Protein AF-A0A3C0NDK0-F1 (afdb_monomer)

pLDDT: mean 76.65, std 21.18, range [26.3, 96.94]

Structure (mmCIF, N/CA/C/O backbone):
data_AF-A0A3C0NDK0-F1
#
_entry.id   AF-A0A3C0NDK0-F1
#
loop_
_atom_site.group_PDB
_atom_site.id
_atom_site.type_symbol
_atom_site.label_atom_id
_atom_site.label_alt_id
_atom_site.label_comp_id
_atom_site.label_asym_id
_atom_site.label_entity_id
_atom_site.label_seq_id
_atom_site.pdbx_PDB_ins_code
_atom_site.Cartn_x
_atom_site.Cartn_y
_atom_site.Cartn_z
_atom_site.occupancy
_atom_site.B_iso_or_equiv
_atom_site.auth_seq_id
_atom_site.auth_comp_id
_atom_site.auth_asym_id
_atom_site.auth_atom_id
_atom_site.pdbx_PDB_model_num
ATOM 1 N N . CYS A 1 1 ? 10.068 -9.050 -7.145 1.00 87.25 1 CYS A N 1
ATOM 2 C CA . CYS A 1 1 ? 10.035 -7.712 -6.536 1.00 87.25 1 CYS A CA 1
ATOM 3 C C . CYS A 1 1 ? 11.180 -7.599 -5.550 1.00 87.25 1 CYS A C 1
ATOM 5 O O . CYS A 1 1 ? 11.489 -8.586 -4.886 1.00 87.25 1 CYS A O 1
ATOM 7 N N . ASP A 1 2 ? 11.755 -6.409 -5.424 1.00 96.12 2 ASP A N 1
ATOM 8 C CA . ASP A 1 2 ? 12.857 -6.138 -4.496 1.00 96.12 2 ASP A CA 1
ATOM 9 C C . ASP A 1 2 ? 12.367 -5.414 -3.235 1.00 96.12 2 ASP A C 1
ATOM 11 O O . ASP A 1 2 ? 13.016 -5.485 -2.193 1.00 96.12 2 ASP A O 1
ATOM 15 N N . ARG A 1 3 ? 11.192 -4.769 -3.305 1.00 96.31 3 ARG A N 1
ATOM 16 C CA . ARG A 1 3 ? 10.490 -4.193 -2.155 1.00 96.31 3 ARG A CA 1
ATOM 17 C C . ARG A 1 3 ? 8.999 -4.542 -2.172 1.00 96.31 3 ARG A C 1
ATOM 19 O O . ARG A 1 3 ? 8.374 -4.604 -3.230 1.00 96.31 3 ARG A O 1
ATOM 26 N N . VAL A 1 4 ? 8.418 -4.705 -0.988 1.00 96.69 4 VAL A N 1
ATOM 27 C CA . VAL A 1 4 ? 6.974 -4.674 -0.723 1.00 96.69 4 VAL A CA 1
ATOM 28 C C . VAL A 1 4 ? 6.723 -3.711 0.436 1.00 96.69 4 VAL A C 1
ATOM 30 O O . VAL A 1 4 ? 7.419 -3.786 1.444 1.00 96.69 4 VAL A O 1
ATOM 33 N N . VAL A 1 5 ? 5.739 -2.821 0.320 1.00 94.50 5 VAL A N 1
ATOM 34 C CA . VAL A 1 5 ? 5.324 -1.899 1.388 1.00 94.50 5 VAL A CA 1
ATOM 35 C C . VAL A 1 5 ? 3.816 -1.885 1.567 1.00 94.50 5 VAL A C 1
ATOM 37 O O . VAL A 1 5 ? 3.060 -2.069 0.613 1.00 94.50 5 VAL A O 1
ATOM 40 N N . ILE A 1 6 ? 3.392 -1.606 2.797 1.00 95.19 6 ILE A N 1
ATOM 41 C CA . ILE A 1 6 ? 2.021 -1.219 3.114 1.00 95.19 6 ILE A CA 1
ATOM 42 C C . ILE A 1 6 ? 2.031 0.272 3.435 1.00 95.19 6 ILE A C 1
ATOM 44 O O . ILE A 1 6 ? 2.717 0.708 4.361 1.00 95.19 6 ILE A O 1
ATOM 48 N N . TYR A 1 7 ? 1.264 1.036 2.665 1.00 89.12 7 TYR A N 1
ATOM 49 C CA . TYR A 1 7 ? 0.995 2.451 2.887 1.00 89.12 7 TYR A CA 1
ATOM 50 C C . TYR A 1 7 ? -0.419 2.600 3.450 1.00 89.12 7 TYR A C 1
ATOM 52 O O . TYR A 1 7 ? -1.372 2.145 2.821 1.00 89.12 7 TYR A O 1
ATOM 60 N N . GLN A 1 8 ? -0.567 3.204 4.625 1.00 89.62 8 GLN A N 1
ATOM 61 C CA . GLN A 1 8 ? -1.863 3.453 5.257 1.00 89.62 8 GLN A CA 1
ATOM 62 C C . GLN A 1 8 ? -2.319 4.888 4.980 1.00 89.62 8 GLN A C 1
ATOM 64 O O . GLN A 1 8 ? -1.532 5.821 5.146 1.00 89.62 8 GLN A O 1
ATOM 69 N N . PHE A 1 9 ? -3.595 5.065 4.624 1.00 83.06 9 PHE A N 1
ATOM 70 C CA . PHE A 1 9 ? -4.224 6.383 4.543 1.00 83.06 9 PHE A CA 1
ATOM 71 C C . PHE A 1 9 ? -4.725 6.861 5.914 1.00 83.06 9 PHE A C 1
ATOM 73 O O . PHE A 1 9 ? -5.328 6.115 6.690 1.00 83.06 9 PHE A O 1
ATOM 80 N N . ASN A 1 10 ? -4.5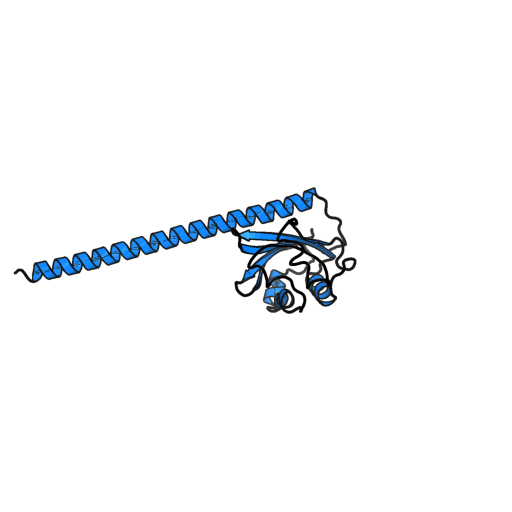21 8.148 6.164 1.00 82.81 10 ASN A N 1
ATOM 81 C CA . ASN A 1 10 ? -5.134 8.942 7.215 1.00 82.81 10 ASN A CA 1
ATOM 82 C C . ASN A 1 10 ? -6.492 9.507 6.736 1.00 82.81 10 ASN A C 1
ATOM 84 O O . ASN A 1 10 ? -6.749 9.570 5.531 1.00 82.81 10 ASN A O 1
ATOM 88 N N . PRO A 1 11 ? -7.370 9.974 7.647 1.00 77.69 11 PRO A N 1
ATOM 89 C CA . PRO A 1 11 ? -8.686 10.518 7.283 1.00 77.69 11 PRO A CA 1
ATOM 90 C C . PRO A 1 11 ? -8.665 11.773 6.392 1.00 77.69 11 PRO A C 1
ATOM 92 O O . PRO A 1 11 ? -9.659 12.071 5.738 1.00 77.69 11 PRO A O 1
ATOM 95 N N . ASP A 1 12 ? -7.555 12.513 6.362 1.00 74.31 12 ASP A N 1
ATOM 96 C CA . ASP A 1 12 ? -7.330 13.692 5.512 1.00 74.31 12 ASP A CA 1
ATOM 97 C C . ASP A 1 12 ? -6.720 13.341 4.137 1.00 74.31 12 ASP A C 1
ATOM 99 O O . ASP A 1 12 ? -6.271 14.225 3.398 1.00 74.31 12 ASP A O 1
ATOM 103 N N . TRP A 1 13 ? -6.705 12.048 3.801 1.00 71.50 13 TRP A N 1
ATOM 104 C CA . TRP A 1 13 ? -6.043 11.434 2.651 1.00 71.50 13 TRP A CA 1
ATOM 105 C C . TRP A 1 13 ? -4.516 11.460 2.656 1.00 71.50 13 TRP A C 1
ATOM 107 O O . TRP A 1 13 ? -3.927 10.871 1.753 1.00 71.50 13 TRP A O 1
ATOM 117 N N . SER A 1 14 ? -3.862 12.045 3.667 1.00 75.19 14 SER A N 1
ATOM 118 C CA . SER A 1 14 ? -2.425 11.828 3.865 1.00 75.19 14 SER A CA 1
ATOM 119 C C . SER A 1 14 ? -2.137 10.380 4.236 1.00 75.19 14 SER A C 1
ATOM 121 O O . SER A 1 14 ? -3.045 9.555 4.332 1.00 75.19 14 SER A O 1
ATOM 123 N N . GLY A 1 15 ? -0.874 10.018 4.398 1.00 79.25 15 GLY A N 1
ATOM 124 C CA . GLY A 1 15 ? -0.552 8.650 4.750 1.00 79.25 15 GLY A CA 1
ATOM 125 C C . GLY A 1 15 ? 0.927 8.399 4.920 1.00 79.25 15 GLY A C 1
ATOM 126 O O . GLY A 1 15 ? 1.777 9.261 4.688 1.00 79.25 15 GLY A O 1
ATOM 127 N N . MET A 1 16 ? 1.206 7.186 5.369 1.00 86.19 16 MET A N 1
ATOM 128 C CA . MET A 1 16 ? 2.536 6.761 5.763 1.00 86.19 16 MET A CA 1
ATOM 129 C C . MET A 1 16 ? 2.748 5.283 5.465 1.00 86.19 16 MET A C 1
ATOM 131 O O . MET A 1 16 ? 1.826 4.468 5.531 1.00 86.19 16 MET A O 1
ATOM 135 N N . PHE A 1 17 ? 3.992 4.924 5.181 1.00 90.62 17 PHE A N 1
ATOM 136 C CA . PHE A 1 17 ? 4.441 3.544 5.220 1.00 90.62 17 PHE A CA 1
ATOM 137 C C . PHE A 1 17 ? 4.345 3.031 6.660 1.00 90.62 17 PHE A C 1
ATOM 139 O O . PHE A 1 17 ? 4.874 3.652 7.584 1.00 90.62 17 PHE A O 1
ATOM 146 N N . VAL A 1 18 ? 3.664 1.896 6.835 1.00 93.88 18 VAL A N 1
ATOM 147 C CA . VAL A 1 18 ? 3.460 1.221 8.132 1.00 93.88 18 VAL A CA 1
ATOM 148 C C . VAL A 1 18 ? 4.118 -0.158 8.194 1.00 93.88 18 VAL A C 1
ATOM 150 O O . VAL A 1 18 ? 4.349 -0.686 9.278 1.00 93.88 18 VAL A O 1
ATOM 153 N N . ALA A 1 19 ? 4.461 -0.733 7.039 1.00 95.25 19 ALA A N 1
ATOM 154 C CA . ALA A 1 19 ? 5.270 -1.942 6.932 1.00 95.25 19 ALA A CA 1
ATOM 155 C C . ALA A 1 19 ? 6.098 -1.920 5.641 1.00 95.25 19 ALA A C 1
ATOM 157 O O . ALA A 1 19 ? 5.653 -1.399 4.618 1.00 95.25 19 ALA A O 1
ATOM 158 N N . GLU A 1 20 ? 7.282 -2.528 5.682 1.00 96.12 20 GLU A N 1
ATOM 159 C CA . GLU A 1 20 ? 8.185 -2.686 4.543 1.00 96.12 20 GLU A CA 1
ATOM 160 C C . GLU A 1 20 ? 8.935 -4.017 4.651 1.00 96.12 20 GLU A C 1
ATOM 162 O O . GLU A 1 20 ? 9.383 -4.411 5.726 1.00 96.12 20 GLU A O 1
ATOM 167 N N . SER A 1 21 ? 9.101 -4.682 3.513 1.00 96.44 21 SER A N 1
ATOM 168 C CA . SER A 1 21 ? 10.094 -5.724 3.281 1.00 96.44 21 SER A CA 1
ATOM 169 C C . SER A 1 21 ? 10.925 -5.284 2.083 1.00 96.44 21 SER A C 1
ATOM 171 O O . SER A 1 21 ? 10.362 -4.952 1.040 1.00 96.44 21 SER A O 1
ATOM 173 N N . VAL A 1 22 ? 12.246 -5.220 2.232 1.00 96.62 22 VAL A N 1
ATOM 174 C CA . VAL A 1 22 ? 13.151 -4.644 1.231 1.00 96.62 22 VAL A CA 1
ATOM 175 C C . VAL A 1 22 ? 14.435 -5.466 1.136 1.00 96.62 22 VAL A C 1
ATOM 177 O O . VAL A 1 22 ? 15.014 -5.853 2.151 1.00 96.62 22 VAL A O 1
ATOM 180 N N . ALA A 1 23 ? 14.868 -5.764 -0.088 1.00 95.06 23 ALA A N 1
ATOM 181 C CA . ALA A 1 23 ? 16.094 -6.505 -0.349 1.00 95.06 23 ALA A CA 1
ATOM 182 C C . ALA A 1 23 ? 17.348 -5.679 -0.005 1.00 95.06 23 ALA A C 1
ATOM 184 O O . ALA A 1 23 ? 17.354 -4.446 -0.052 1.00 95.06 23 ALA A O 1
ATOM 185 N N . SER A 1 24 ? 18.442 -6.370 0.321 1.00 92.50 24 SER A N 1
ATOM 186 C CA . SER A 1 24 ? 19.721 -5.746 0.669 1.00 92.50 24 SER A CA 1
ATOM 187 C C . SER A 1 24 ? 20.260 -4.862 -0.460 1.00 92.50 24 SER A C 1
ATOM 189 O O . SER A 1 24 ? 20.386 -5.326 -1.592 1.00 92.50 24 SER A O 1
ATOM 191 N N . GLY A 1 25 ? 20.653 -3.630 -0.129 1.00 92.56 25 GLY A N 1
ATOM 192 C CA . GLY A 1 25 ? 21.227 -2.659 -1.071 1.00 92.56 25 GLY A CA 1
ATOM 193 C C . GLY A 1 25 ? 20.290 -1.504 -1.433 1.00 92.56 25 GLY A C 1
ATOM 194 O O . GLY A 1 25 ? 20.768 -0.471 -1.896 1.00 92.56 25 GLY A O 1
ATOM 195 N N . TRP A 1 26 ? 18.990 -1.630 -1.157 1.00 94.00 26 TRP A N 1
ATOM 196 C CA . TRP A 1 26 ? 18.015 -0.552 -1.342 1.00 94.00 26 TRP A CA 1
ATOM 197 C C . TRP A 1 26 ? 17.783 0.233 -0.048 1.00 94.00 26 TRP A C 1
ATOM 199 O O . TRP A 1 26 ? 17.942 -0.283 1.061 1.00 94.00 26 TRP A O 1
ATOM 209 N N . ILE A 1 27 ? 17.394 1.499 -0.187 1.00 91.44 27 ILE A N 1
ATOM 210 C CA . ILE A 1 27 ? 17.041 2.372 0.932 1.00 91.44 27 ILE A CA 1
ATOM 211 C C . ILE A 1 27 ? 15.665 1.945 1.463 1.00 91.44 27 ILE A C 1
ATOM 213 O O . ILE A 1 27 ? 14.742 1.703 0.687 1.00 91.44 27 ILE A O 1
ATOM 217 N N . SER A 1 28 ? 15.518 1.845 2.784 1.00 93.81 28 SER A N 1
ATOM 218 C CA . SER A 1 28 ? 14.218 1.598 3.418 1.00 93.81 28 SER A CA 1
ATOM 219 C C . SER A 1 28 ? 13.358 2.864 3.380 1.00 93.81 28 SER A C 1
ATOM 221 O O . SER A 1 28 ? 13.780 3.910 3.881 1.00 93.81 28 SER A O 1
ATOM 223 N N . LEU A 1 29 ? 12.142 2.757 2.840 1.00 90.00 29 LEU A N 1
ATOM 224 C CA . LEU A 1 29 ? 11.159 3.842 2.829 1.00 90.00 29 LEU A CA 1
ATOM 225 C C . LEU A 1 29 ? 10.668 4.184 4.237 1.00 90.00 29 LEU A C 1
ATOM 227 O O . LEU A 1 29 ? 10.460 5.360 4.522 1.00 90.00 29 LEU A O 1
ATOM 231 N N . LEU A 1 30 ? 10.569 3.205 5.146 1.00 91.06 30 LEU A N 1
ATOM 232 C CA . LEU A 1 30 ? 10.282 3.479 6.562 1.00 91.06 30 LEU A CA 1
ATOM 233 C C . LEU A 1 30 ? 11.376 4.353 7.199 1.00 91.06 30 LEU A C 1
ATOM 235 O O . LEU A 1 30 ? 11.079 5.321 7.900 1.00 91.06 30 LEU A O 1
ATOM 239 N N . LEU A 1 31 ? 12.653 4.050 6.937 1.00 89.75 31 LEU A N 1
ATOM 240 C CA . LEU A 1 31 ? 13.768 4.857 7.443 1.00 89.75 31 LEU A CA 1
ATOM 241 C C . LEU A 1 31 ? 13.881 6.220 6.751 1.00 89.75 31 LEU A C 1
ATOM 243 O O . LEU A 1 31 ? 14.337 7.173 7.383 1.00 89.75 31 LEU A O 1
ATOM 247 N N . GLN A 1 32 ? 13.497 6.324 5.476 1.00 86.44 32 GLN A N 1
ATOM 248 C CA . GLN A 1 32 ? 13.512 7.585 4.736 1.00 86.44 32 GLN A CA 1
ATOM 249 C C . GLN A 1 32 ? 12.381 8.514 5.190 1.00 86.44 32 GLN A C 1
ATOM 251 O O . GLN A 1 32 ? 12.652 9.671 5.489 1.00 86.44 32 GLN A O 1
ATOM 256 N N . GLN A 1 33 ? 11.160 8.003 5.364 1.00 86.56 33 GLN A N 1
ATOM 257 C CA . GLN A 1 33 ? 10.012 8.741 5.909 1.00 86.56 33 GLN A CA 1
ATOM 258 C C . GLN A 1 33 ? 10.309 9.350 7.289 1.00 86.56 33 GLN A C 1
ATOM 260 O O . GLN A 1 33 ? 9.935 10.484 7.568 1.00 86.56 33 GLN A O 1
ATOM 265 N N . ASN A 1 34 ? 11.047 8.636 8.145 1.00 84.88 34 ASN A N 1
ATOM 266 C CA . ASN A 1 34 ? 11.453 9.154 9.458 1.00 84.88 34 ASN A CA 1
ATOM 267 C C . ASN A 1 34 ? 12.488 10.298 9.384 1.00 84.88 34 ASN A C 1
ATOM 269 O O . ASN A 1 34 ? 12.684 11.002 10.373 1.00 84.88 34 ASN A O 1
ATOM 273 N N . LYS A 1 35 ? 13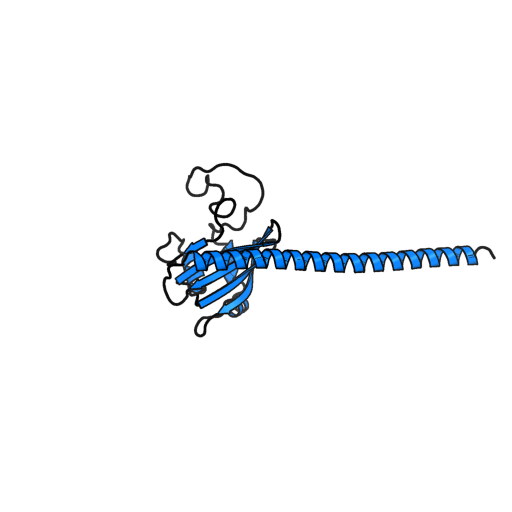.175 10.471 8.247 1.00 84.44 35 LYS A N 1
ATOM 274 C CA . LYS A 1 35 ? 14.121 11.575 7.986 1.00 84.44 35 LYS A CA 1
ATOM 275 C C . LYS A 1 35 ? 13.477 12.716 7.199 1.00 84.44 35 LYS A C 1
ATOM 277 O O . LYS A 1 35 ? 13.820 13.872 7.413 1.00 84.44 35 LYS A O 1
ATOM 282 N N . GLU A 1 36 ? 12.555 12.376 6.306 1.00 80.19 36 GLU A N 1
ATOM 283 C CA . GLU A 1 36 ? 11.800 13.272 5.435 1.00 80.19 36 GLU A CA 1
ATOM 284 C C . GLU A 1 36 ? 10.296 13.039 5.679 1.00 80.19 36 GLU A C 1
ATOM 286 O O . GLU A 1 36 ? 9.674 12.280 4.936 1.00 80.19 36 GLU A O 1
ATOM 291 N N . PRO A 1 37 ? 9.677 13.674 6.696 1.00 70.06 37 PRO A N 1
ATOM 292 C CA . PRO A 1 37 ? 8.254 13.472 7.001 1.00 70.06 37 PRO A CA 1
ATOM 293 C C . PRO A 1 37 ? 7.323 13.804 5.826 1.00 70.06 37 PRO A C 1
ATOM 295 O O . PRO A 1 37 ? 6.264 13.204 5.685 1.00 70.06 37 PRO A O 1
ATOM 298 N N . HIS A 1 38 ? 7.760 14.715 4.953 1.00 67.75 38 HIS A N 1
ATOM 299 C CA . HIS A 1 38 ? 7.050 15.147 3.749 1.00 67.75 38 HIS A CA 1
ATOM 300 C C . HIS A 1 38 ? 7.277 14.223 2.529 1.00 67.75 38 HIS A C 1
ATOM 302 O O . HIS A 1 38 ? 6.743 14.497 1.459 1.00 67.75 38 HIS A O 1
ATOM 308 N N . LEU A 1 39 ? 8.031 13.115 2.655 1.00 68.06 39 LEU A N 1
ATOM 309 C CA . LEU A 1 39 ? 8.289 12.138 1.573 1.00 68.06 39 LEU A CA 1
ATOM 310 C C . LEU A 1 39 ? 7.004 11.643 0.888 1.00 68.06 39 LEU A C 1
ATOM 312 O O . LEU A 1 39 ? 7.016 11.297 -0.291 1.00 68.06 39 LEU A O 1
ATOM 316 N N . THR A 1 40 ? 5.907 11.588 1.642 1.00 63.22 40 THR A N 1
ATOM 317 C CA . THR A 1 40 ? 4.599 11.110 1.190 1.00 63.22 40 THR A CA 1
ATOM 318 C C . THR A 1 40 ? 3.597 12.242 0.943 1.00 63.22 40 THR A C 1
ATOM 320 O O . THR A 1 40 ? 2.502 11.982 0.456 1.00 63.22 40 THR A O 1
ATOM 323 N N . GLU A 1 41 ? 3.952 13.506 1.194 1.00 59.34 41 GLU A N 1
ATOM 324 C CA . GLU A 1 41 ? 3.084 14.651 0.884 1.00 59.34 41 GLU A CA 1
ATOM 325 C C . GLU A 1 41 ? 3.032 14.945 -0.619 1.00 59.34 41 GLU A C 1
ATOM 327 O O . GLU A 1 41 ? 1.985 15.342 -1.129 1.00 59.34 41 GLU A O 1
ATOM 332 N N . ASP A 1 42 ? 4.102 14.648 -1.359 1.00 50.38 42 ASP A N 1
ATOM 333 C CA . ASP A 1 42 ? 4.129 14.725 -2.828 1.00 50.38 42 ASP A CA 1
ATOM 334 C C . ASP A 1 42 ? 3.132 13.741 -3.487 1.00 50.38 42 ASP A C 1
ATOM 336 O O . ASP A 1 42 ? 2.654 13.977 -4.602 1.00 50.38 42 ASP A O 1
ATOM 340 N N . ILE A 1 43 ? 2.735 12.680 -2.762 1.00 51.62 43 ILE A N 1
ATOM 341 C CA . ILE A 1 43 ? 1.651 11.753 -3.148 1.00 51.62 43 ILE A CA 1
ATOM 342 C C . ILE A 1 43 ? 0.286 12.465 -3.135 1.00 51.62 43 ILE A C 1
ATOM 344 O O . ILE A 1 43 ? -0.650 11.975 -3.750 1.00 51.62 43 ILE A O 1
ATOM 348 N N . LEU A 1 44 ? 0.132 13.615 -2.472 1.00 42.84 44 LEU A N 1
ATOM 349 C CA . LEU A 1 44 ? -1.133 14.365 -2.409 1.00 42.84 44 LEU A CA 1
ATOM 350 C C . LEU A 1 44 ? -1.071 15.718 -3.110 1.00 42.84 44 LEU A C 1
ATOM 352 O O . LEU A 1 44 ? -2.069 16.162 -3.670 1.00 42.84 44 LEU A O 1
ATOM 356 N N . ASN A 1 45 ? 0.081 16.380 -3.009 1.00 41.34 45 ASN A N 1
ATOM 357 C CA . ASN A 1 45 ? 0.268 17.777 -3.389 1.00 41.34 45 ASN A CA 1
ATOM 358 C C . ASN A 1 45 ? 0.744 17.942 -4.837 1.00 41.34 45 ASN A C 1
ATOM 360 O O . ASN A 1 45 ? 0.762 19.058 -5.351 1.00 41.34 45 ASN A O 1
ATOM 364 N N . SER A 1 46 ? 1.080 16.847 -5.526 1.00 40.88 46 SER A N 1
ATOM 365 C CA . SER A 1 46 ? 1.097 16.859 -6.986 1.00 40.88 46 SER A CA 1
ATOM 366 C C . SER A 1 46 ? -0.335 17.083 -7.489 1.00 40.88 46 SER A C 1
ATOM 368 O O . SER A 1 46 ? -1.234 16.298 -7.188 1.00 40.88 46 SER A O 1
ATOM 370 N N . GLU A 1 47 ? -0.551 18.142 -8.280 1.00 38.69 47 GLU A N 1
ATOM 371 C CA . GLU A 1 47 ? -1.874 18.646 -8.719 1.00 38.69 47 GLU A CA 1
ATOM 372 C C . GLU A 1 47 ? -2.730 17.642 -9.535 1.00 38.6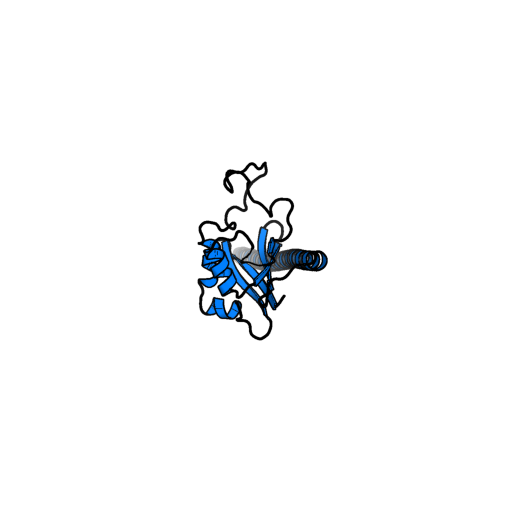9 47 GLU A C 1
ATOM 374 O O . GLU A 1 47 ? -3.838 17.964 -9.952 1.00 38.69 47 GLU A O 1
ATOM 379 N N . ASN A 1 48 ? -2.237 16.415 -9.734 1.00 42.12 48 ASN A N 1
ATOM 380 C CA . ASN A 1 48 ? -2.867 15.325 -10.476 1.00 42.12 48 ASN A CA 1
ATOM 381 C C . ASN A 1 48 ? -3.131 14.051 -9.639 1.00 42.12 48 ASN A C 1
ATOM 383 O O . ASN A 1 48 ? -3.470 13.024 -10.229 1.00 42.12 48 ASN A O 1
ATOM 387 N N . CYS A 1 49 ? -2.959 14.037 -8.306 1.00 38.22 49 CYS A N 1
ATOM 388 C CA . CYS A 1 49 ? -3.098 12.772 -7.570 1.00 38.22 49 CYS A CA 1
ATOM 389 C C . CYS A 1 49 ? -4.544 12.378 -7.202 1.00 38.22 49 CYS A C 1
ATOM 391 O O . CYS A 1 49 ? -5.296 13.104 -6.550 1.00 38.22 49 CYS A O 1
ATOM 393 N N . ALA A 1 50 ? -4.909 11.149 -7.576 1.00 41.28 50 ALA A N 1
ATOM 394 C CA . ALA A 1 50 ? -6.270 10.611 -7.626 1.00 41.28 50 ALA A CA 1
ATOM 395 C C . ALA A 1 50 ? -6.924 10.255 -6.268 1.00 41.28 50 ALA A C 1
ATOM 397 O O . ALA A 1 50 ? -7.893 9.495 -6.240 1.00 41.28 50 ALA A O 1
ATOM 398 N N . VAL A 1 51 ? -6.403 10.751 -5.140 1.00 37.41 51 VAL A N 1
ATOM 399 C CA . VAL A 1 51 ? -6.723 10.222 -3.796 1.00 37.41 51 VAL A CA 1
ATOM 400 C C . VAL A 1 51 ? -8.010 10.808 -3.188 1.00 37.41 51 VAL A C 1
ATOM 402 O O . VAL A 1 51 ? -8.675 10.150 -2.394 1.00 37.41 51 VAL A O 1
ATOM 405 N N . ARG A 1 52 ? -8.405 12.041 -3.537 1.00 31.52 52 ARG A N 1
ATOM 406 C CA . ARG A 1 52 ? -9.361 12.809 -2.706 1.00 31.52 52 ARG A CA 1
ATOM 407 C C . ARG A 1 52 ? -10.861 12.654 -3.004 1.00 31.52 52 ARG A C 1
ATOM 409 O O . ARG A 1 52 ? -11.659 13.039 -2.151 1.00 31.52 52 ARG A O 1
ATOM 416 N N . THR A 1 53 ? -11.275 12.067 -4.130 1.00 34.31 53 THR A N 1
ATOM 417 C CA . THR A 1 53 ? -12.701 12.042 -4.549 1.00 34.31 53 THR A CA 1
ATOM 418 C C . THR A 1 53 ? -13.302 10.633 -4.545 1.00 34.31 53 THR A C 1
ATOM 420 O O . THR A 1 53 ? -13.812 10.142 -5.549 1.00 34.31 53 THR A O 1
ATOM 423 N N . TRP A 1 54 ? -13.248 9.944 -3.401 1.00 41.81 54 TRP A N 1
ATOM 424 C CA . TRP A 1 54 ? -13.763 8.571 -3.254 1.00 41.81 54 TRP A CA 1
ATOM 425 C C . TRP A 1 54 ? -15.124 8.497 -2.536 1.00 41.81 54 TRP A C 1
ATOM 427 O O . TRP A 1 54 ? -15.400 7.558 -1.791 1.00 41.81 54 TRP A O 1
ATOM 437 N N . GLY A 1 55 ? -16.046 9.423 -2.824 1.00 28.77 55 GLY A N 1
ATOM 438 C CA . GLY A 1 55 ? -17.415 9.415 -2.288 1.00 28.77 55 GLY A CA 1
ATOM 439 C C . GLY A 1 55 ? -18.485 9.817 -3.311 1.00 28.77 55 GLY A C 1
ATOM 440 O O . GLY A 1 55 ? -18.371 10.876 -3.906 1.00 28.77 55 GLY A O 1
ATOM 441 N N . VAL A 1 56 ? -19.548 8.998 -3.399 1.00 29.11 56 VAL A N 1
ATOM 442 C CA . VAL A 1 56 ? -20.871 9.271 -4.018 1.00 29.11 56 VAL A CA 1
ATOM 443 C C . VAL A 1 56 ? -21.036 9.065 -5.553 1.00 29.11 56 VAL A C 1
ATOM 445 O O . VAL A 1 56 ? -20.686 9.914 -6.359 1.00 29.11 56 VAL A O 1
ATOM 448 N N . THR A 1 57 ? -21.712 7.944 -5.877 1.00 28.08 57 THR A N 1
ATOM 449 C CA . THR A 1 57 ? -22.562 7.593 -7.059 1.00 28.08 57 THR A CA 1
ATOM 450 C C . THR A 1 57 ? -21.996 7.372 -8.476 1.00 28.08 57 THR A C 1
ATOM 452 O O . THR A 1 57 ? -21.016 7.971 -8.894 1.00 28.08 57 THR A O 1
ATOM 455 N N . GLN A 1 58 ? -22.676 6.460 -9.191 1.00 38.09 58 GLN A N 1
ATOM 456 C CA . GLN A 1 58 ? -22.437 5.970 -10.558 1.00 38.09 58 GLN A CA 1
ATOM 457 C C . GLN A 1 58 ? -23.018 6.924 -11.624 1.00 38.09 58 GLN A C 1
ATOM 459 O O . GLN A 1 58 ? -24.162 7.337 -11.465 1.00 38.09 58 GLN A O 1
ATOM 464 N N . GLU A 1 59 ? -22.302 7.199 -12.723 1.00 27.62 59 GLU A N 1
ATOM 465 C CA . GLU A 1 59 ? -22.622 6.704 -14.087 1.00 27.62 59 GLU A CA 1
ATOM 466 C C . GLU A 1 59 ? -21.834 7.432 -15.202 1.00 27.62 59 GLU A C 1
ATOM 468 O O . GLU A 1 59 ? -21.915 8.649 -15.359 1.00 27.62 59 GLU A O 1
ATOM 473 N N . SER A 1 60 ? -21.246 6.631 -16.102 1.00 27.58 60 SER A N 1
ATOM 474 C CA . SER A 1 60 ? -20.829 6.974 -17.478 1.00 27.58 60 SER A CA 1
ATOM 475 C C . SER A 1 60 ? -19.620 7.909 -17.700 1.00 27.58 60 SER A C 1
ATOM 477 O O . SER A 1 60 ? -19.241 8.729 -16.872 1.00 27.58 60 SER A O 1
ATOM 479 N N . ILE A 1 61 ? -18.968 7.683 -18.848 1.00 36.59 61 ILE A N 1
ATOM 480 C CA . ILE A 1 61 ? -17.576 8.031 -19.168 1.00 36.59 61 ILE A CA 1
ATOM 481 C C . ILE A 1 61 ? -17.516 8.515 -20.633 1.00 36.59 61 ILE A C 1
ATOM 483 O O . ILE A 1 61 ? -17.823 7.753 -21.548 1.00 36.59 61 ILE A O 1
ATOM 487 N N . GLN A 1 62 ? -17.084 9.753 -20.865 1.00 26.30 62 GLN A N 1
ATOM 488 C CA . GLN A 1 62 ? -16.523 10.288 -22.130 1.00 26.30 62 GLN A CA 1
ATOM 489 C C . GLN A 1 62 ? -15.278 11.112 -21.759 1.00 26.30 62 GLN A C 1
ATOM 491 O O . GLN A 1 62 ? -15.094 11.313 -20.570 1.00 26.30 62 GLN A O 1
ATOM 496 N N . ASP A 1 63 ? -14.399 11.572 -22.663 1.00 34.47 63 ASP A N 1
ATOM 497 C CA . ASP A 1 63 ? -13.092 12.108 -22.223 1.00 34.47 63 ASP A CA 1
ATOM 498 C C . ASP A 1 63 ? -12.633 13.465 -22.799 1.00 34.47 63 ASP A C 1
ATOM 500 O O . ASP A 1 63 ? -12.113 13.546 -23.913 1.00 34.4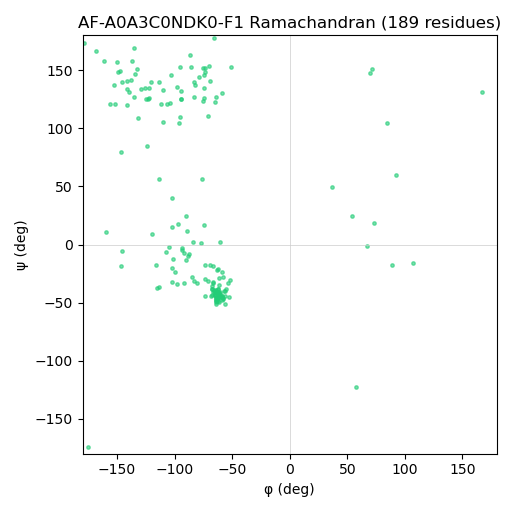7 63 ASP A O 1
ATOM 504 N N . THR A 1 64 ? -12.643 14.501 -21.946 1.00 28.86 64 THR A N 1
ATOM 505 C CA . THR A 1 64 ? -11.740 15.675 -22.023 1.00 28.86 64 THR A CA 1
ATOM 506 C C . THR A 1 64 ? -10.426 15.466 -21.228 1.00 28.86 64 THR A C 1
ATOM 508 O O . THR A 1 64 ? -9.726 16.403 -20.852 1.00 28.86 64 THR A O 1
ATOM 511 N N . TYR A 1 65 ? -10.066 14.190 -21.049 1.00 37.97 65 TYR A N 1
ATOM 512 C CA . TYR A 1 65 ? -8.819 13.553 -20.584 1.00 37.97 65 TYR A CA 1
ATOM 513 C C . TYR A 1 65 ? -8.618 13.317 -19.075 1.00 37.97 65 TYR A C 1
ATOM 515 O O . TYR A 1 65 ? -7.816 12.470 -18.688 1.00 37.97 65 TYR A O 1
ATOM 523 N N . LEU A 1 66 ? -9.380 13.993 -18.212 1.00 43.53 66 LEU A N 1
ATOM 524 C CA . LEU A 1 66 ? -9.772 13.445 -16.894 1.00 43.53 66 LEU A CA 1
ATOM 525 C C . LEU A 1 66 ? -11.017 14.134 -16.299 1.00 43.53 66 LEU A C 1
ATOM 527 O O . LEU A 1 66 ? -11.330 13.973 -15.122 1.00 43.53 66 LEU A O 1
ATOM 531 N N . GLN A 1 67 ? -11.713 14.953 -17.090 1.00 34.22 67 GLN A N 1
ATOM 532 C CA . GLN A 1 67 ? -12.812 15.812 -16.623 1.00 34.22 67 GLN A CA 1
ATOM 533 C C . GLN A 1 67 ? -14.192 15.158 -16.777 1.00 34.22 67 GLN A C 1
ATOM 535 O O . GLN A 1 67 ? -15.207 15.724 -16.382 1.00 34.22 67 GLN A O 1
ATOM 540 N N . GLU A 1 68 ? -14.223 13.972 -17.379 1.00 34.16 68 GLU A N 1
ATOM 541 C CA . GLU A 1 68 ? -15.410 13.460 -18.060 1.00 34.16 68 GLU A CA 1
ATOM 542 C C . GLU A 1 68 ? -15.493 11.908 -17.907 1.00 34.16 68 GLU A C 1
ATOM 544 O O . GLU A 1 68 ? -16.579 11.337 -17.984 1.00 34.16 68 GLU A O 1
ATOM 549 N N . THR A 1 69 ? -14.379 11.224 -17.564 1.00 34.25 69 THR A N 1
ATOM 550 C CA . THR A 1 69 ? -14.261 9.751 -17.384 1.00 34.25 69 THR A CA 1
ATOM 551 C C . THR A 1 69 ? -14.242 9.247 -15.930 1.00 34.25 69 THR A C 1
ATOM 553 O O . THR A 1 69 ? -13.890 8.097 -15.681 1.00 34.25 69 THR A O 1
ATOM 556 N N . GLN A 1 70 ? -14.624 10.083 -14.961 1.00 36.09 70 GLN A N 1
ATOM 557 C CA . GLN A 1 70 ? -15.082 9.694 -13.609 1.00 36.09 70 GLN A CA 1
ATOM 558 C C . GLN A 1 70 ? -14.391 8.478 -12.925 1.00 36.09 70 GLN A C 1
ATOM 560 O O . GLN A 1 70 ? -15.050 7.611 -12.353 1.00 36.09 70 GLN A O 1
ATOM 565 N N . GLY A 1 71 ? -13.054 8.436 -12.897 1.00 37.53 71 GLY A N 1
ATOM 566 C CA . GLY A 1 71 ? -12.304 7.511 -12.032 1.00 37.53 71 GLY A CA 1
ATOM 567 C C . GLY A 1 71 ? -11.904 6.159 -12.640 1.00 37.53 71 GLY A C 1
ATOM 568 O O . GLY A 1 71 ? -12.188 5.100 -12.070 1.00 37.53 71 GLY A O 1
ATOM 569 N N . CYS A 1 72 ? -11.123 6.188 -13.720 1.00 37.00 72 CYS A N 1
ATOM 570 C CA . CYS A 1 72 ? -10.319 5.043 -14.155 1.00 37.00 72 CYS A CA 1
ATOM 571 C C . CYS A 1 72 ? -9.070 4.887 -13.245 1.00 37.00 72 CYS A C 1
ATOM 573 O O . CYS A 1 72 ? -8.297 5.828 -13.105 1.00 37.00 72 CYS A O 1
ATOM 575 N N . THR A 1 73 ? -8.803 3.757 -12.578 1.00 34.94 73 THR A N 1
ATOM 576 C CA . THR A 1 73 ? -9.469 2.447 -12.701 1.00 34.94 73 THR A CA 1
ATOM 577 C C . THR A 1 73 ? -9.509 1.708 -11.356 1.00 34.94 73 THR A C 1
ATOM 579 O O . THR A 1 73 ? -8.707 0.816 -11.106 1.00 34.94 73 THR A O 1
ATOM 582 N N . PHE A 1 74 ? -10.450 2.060 -10.469 1.00 41.25 74 PHE A N 1
ATOM 583 C CA . PHE A 1 74 ? -10.680 1.291 -9.225 1.00 41.25 74 PHE A CA 1
ATOM 584 C C . PHE A 1 74 ? -12.128 1.208 -8.730 1.00 41.25 74 PHE A C 1
ATOM 586 O O . PHE A 1 74 ? -12.380 0.490 -7.762 1.00 41.25 74 PHE A O 1
ATOM 593 N N . ARG A 1 75 ? -13.087 1.905 -9.357 1.00 32.91 75 ARG A N 1
ATOM 594 C CA . ARG A 1 75 ? -14.494 1.866 -8.917 1.00 32.91 75 ARG A CA 1
ATOM 595 C C . ARG A 1 75 ? -15.435 0.990 -9.723 1.00 32.91 75 ARG A C 1
ATOM 597 O O . ARG A 1 75 ? -16.460 0.613 -9.180 1.00 32.91 75 ARG A O 1
ATOM 604 N N . GLU A 1 76 ? -15.010 0.532 -10.892 1.00 38.44 76 GLU A N 1
ATOM 605 C CA . GLU A 1 76 ? -15.476 -0.714 -11.497 1.00 38.44 76 GLU A CA 1
ATOM 606 C C . GLU A 1 76 ? -14.354 -1.251 -12.412 1.00 38.44 76 GLU A C 1
ATOM 608 O O . GLU A 1 76 ? -13.712 -0.494 -13.137 1.00 38.44 76 GLU A O 1
ATOM 613 N N . SER A 1 77 ? -14.089 -2.563 -12.369 1.00 39.56 77 SER A N 1
ATOM 614 C CA . SER A 1 77 ? -13.212 -3.317 -13.298 1.00 39.56 77 SER A CA 1
ATOM 615 C C . SER A 1 77 ? -11.668 -3.190 -13.259 1.00 39.56 77 SER A C 1
ATOM 617 O O . SER A 1 77 ? -11.011 -3.670 -14.180 1.00 39.56 77 SER A O 1
ATOM 619 N N . SER A 1 78 ? -11.021 -2.704 -12.191 1.00 50.78 78 SER A N 1
ATOM 620 C CA . SER A 1 78 ? -9.594 -3.039 -11.959 1.00 50.78 78 SER A CA 1
ATOM 621 C C . SER A 1 78 ? -9.250 -3.276 -10.496 1.00 50.78 78 SER A C 1
ATOM 623 O O . SER A 1 78 ? -9.776 -2.636 -9.590 1.00 50.78 78 SER A O 1
ATOM 625 N N . ARG A 1 79 ? -8.396 -4.284 -10.280 1.00 67.19 79 ARG A N 1
ATOM 626 C CA . ARG A 1 79 ? -8.041 -4.837 -8.960 1.00 67.19 79 ARG A CA 1
ATOM 627 C C . ARG A 1 79 ? -6.617 -4.455 -8.532 1.00 67.19 79 ARG A C 1
ATOM 629 O O . ARG A 1 79 ? -6.220 -4.759 -7.413 1.00 67.19 79 ARG A O 1
ATOM 636 N N . TYR A 1 80 ? -5.858 -3.822 -9.426 1.00 77.25 80 TYR A N 1
ATOM 637 C CA . TYR A 1 80 ? -4.452 -3.453 -9.285 1.00 77.25 80 TYR A CA 1
ATOM 638 C C . TYR A 1 80 ? -4.094 -2.354 -10.304 1.00 77.25 80 TYR A C 1
ATOM 640 O O . TYR A 1 80 ? -4.746 -2.244 -11.340 1.00 77.25 80 TYR A O 1
ATOM 648 N N . LEU A 1 81 ? -3.034 -1.591 -10.034 1.00 80.19 81 LEU A N 1
ATOM 649 C CA . LEU A 1 81 ? -2.247 -0.879 -11.046 1.00 80.19 81 LEU A CA 1
ATOM 650 C C . LEU A 1 81 ? -0.954 -1.647 -11.276 1.00 80.19 81 LEU A C 1
ATOM 652 O O . LEU A 1 81 ? -0.393 -2.187 -10.324 1.00 80.19 81 LEU A O 1
ATOM 656 N N . VAL A 1 82 ? -0.450 -1.640 -12.506 1.00 82.88 82 VAL A N 1
ATOM 657 C CA . VAL A 1 82 ? 0.850 -2.216 -12.853 1.00 82.88 82 VAL A CA 1
ATOM 658 C C . VAL A 1 82 ? 1.593 -1.291 -13.816 1.00 82.88 82 VAL A C 1
ATOM 660 O O . VAL A 1 82 ? 0.982 -0.682 -14.692 1.00 82.88 82 VAL A O 1
ATOM 663 N N . SER A 1 83 ? 2.905 -1.172 -13.636 1.00 85.44 83 SER A N 1
ATOM 664 C CA . SER A 1 83 ? 3.827 -0.527 -14.571 1.00 85.44 83 SER A CA 1
ATOM 665 C C . SER A 1 83 ? 5.062 -1.406 -14.720 1.00 85.44 83 SER A C 1
ATOM 667 O O . SER A 1 83 ? 5.671 -1.799 -13.719 1.00 85.44 83 SER A O 1
ATOM 669 N N . GLU A 1 84 ? 5.415 -1.729 -15.963 1.00 89.50 84 GLU A N 1
ATOM 670 C CA . GLU A 1 84 ? 6.577 -2.566 -16.280 1.00 89.50 84 GLU A CA 1
ATOM 671 C C . GLU A 1 84 ? 7.883 -1.768 -16.320 1.00 89.50 84 GLU A C 1
ATOM 673 O O . GLU A 1 84 ? 8.938 -2.299 -15.972 1.00 89.50 84 GLU A O 1
ATOM 678 N N . ASP A 1 85 ? 7.808 -0.491 -16.705 1.00 90.06 85 ASP A N 1
ATOM 679 C CA . ASP A 1 85 ? 8.891 0.477 -16.563 1.00 90.06 85 ASP A CA 1
ATOM 680 C C . ASP A 1 85 ? 8.333 1.907 -16.411 1.00 90.06 85 ASP A C 1
ATOM 682 O O . ASP A 1 85 ? 7.655 2.412 -17.317 1.00 90.06 85 ASP A O 1
ATOM 686 N N . ILE A 1 86 ? 8.661 2.578 -15.298 1.00 84.38 86 ILE A N 1
ATOM 687 C CA . ILE A 1 86 ? 8.185 3.934 -14.963 1.00 84.38 86 ILE A CA 1
ATOM 688 C C . ILE A 1 86 ? 8.548 5.001 -16.013 1.00 84.38 86 ILE A C 1
ATOM 690 O O . ILE A 1 86 ? 7.839 5.998 -16.128 1.00 84.38 86 ILE A O 1
ATOM 694 N N . TYR A 1 87 ? 9.597 4.787 -16.815 1.00 86.62 87 TYR A N 1
ATOM 695 C CA . TYR A 1 87 ? 10.029 5.715 -17.870 1.00 86.62 87 TYR A CA 1
ATOM 696 C C . TYR A 1 87 ? 9.344 5.463 -19.223 1.00 86.62 87 TYR A C 1
ATOM 698 O O . TYR A 1 87 ? 9.487 6.267 -20.142 1.00 86.62 87 TYR A O 1
ATOM 706 N N . THR A 1 88 ? 8.616 4.350 -19.370 1.00 76.50 88 THR A N 1
ATOM 707 C CA . THR A 1 88 ? 7.866 4.016 -20.601 1.00 76.50 88 THR A CA 1
ATOM 708 C C . THR A 1 88 ? 6.380 4.350 -20.496 1.00 76.50 88 THR A C 1
ATOM 710 O O . THR A 1 88 ? 5.708 4.578 -21.504 1.00 76.50 88 THR A O 1
ATOM 713 N N . THR A 1 89 ? 5.860 4.416 -19.271 1.00 63.31 89 THR A N 1
ATOM 714 C CA . THR A 1 89 ? 4.489 4.830 -18.971 1.00 63.31 89 THR A CA 1
ATOM 715 C C . THR A 1 89 ? 4.290 6.344 -19.102 1.00 63.31 89 THR A C 1
ATOM 717 O O . THR A 1 89 ? 5.206 7.126 -18.866 1.00 63.31 89 THR A O 1
ATOM 720 N N . ARG A 1 90 ? 3.062 6.782 -19.421 1.00 65.62 90 ARG A N 1
ATOM 721 C CA . ARG A 1 90 ? 2.676 8.210 -19.488 1.00 65.62 90 ARG A CA 1
ATOM 722 C C . ARG A 1 90 ? 2.481 8.827 -18.093 1.00 65.62 90 ARG A C 1
ATOM 724 O O . ARG A 1 90 ? 1.404 9.320 -17.773 1.00 65.62 90 ARG A O 1
ATOM 731 N N . LEU A 1 91 ? 3.512 8.754 -17.258 1.00 68.56 91 LEU A N 1
ATOM 732 C CA . LEU A 1 91 ? 3.548 9.375 -15.934 1.00 68.56 91 LEU A CA 1
ATOM 733 C C . LEU A 1 91 ? 4.019 10.831 -16.048 1.00 68.56 91 LEU A C 1
ATOM 735 O O . LEU A 1 91 ? 4.753 11.191 -16.969 1.00 68.56 91 LEU A O 1
ATOM 739 N N . THR A 1 92 ? 3.596 11.683 -15.116 1.00 68.31 92 THR A N 1
ATOM 740 C CA . THR A 1 92 ? 4.114 13.054 -15.023 1.00 68.31 92 THR A CA 1
ATOM 741 C C . THR A 1 92 ? 5.543 13.051 -14.466 1.00 68.31 92 THR A C 1
ATOM 743 O O . THR A 1 92 ? 5.864 12.178 -13.655 1.00 68.31 92 THR A O 1
ATOM 746 N N . PRO A 1 93 ? 6.397 14.036 -14.814 1.00 73.56 93 PRO A N 1
ATOM 747 C CA . PRO A 1 93 ? 7.764 14.115 -14.290 1.00 73.56 93 PRO A CA 1
ATOM 748 C C . PRO A 1 93 ? 7.836 14.058 -12.758 1.00 73.56 93 PRO A C 1
ATOM 750 O O . PRO A 1 93 ? 8.568 13.238 -12.222 1.00 73.56 93 PRO A O 1
ATOM 753 N N . CYS A 1 94 ?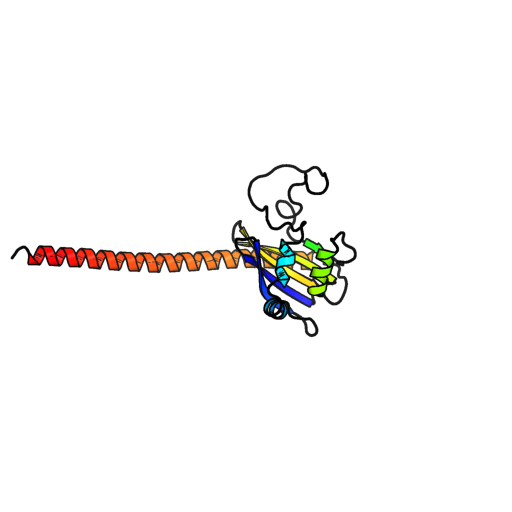 6.977 14.802 -12.052 1.00 69.81 94 CYS A N 1
ATOM 754 C CA . CYS A 1 94 ? 6.911 14.778 -10.585 1.00 69.81 94 CYS A CA 1
ATOM 755 C C . CYS A 1 94 ? 6.551 13.398 -9.995 1.00 69.81 94 CYS A C 1
ATOM 757 O O . CYS A 1 94 ? 6.972 13.064 -8.889 1.00 69.81 94 CYS A O 1
ATOM 759 N N . HIS A 1 95 ? 5.793 12.571 -10.722 1.00 71.38 95 HIS A N 1
ATOM 760 C CA . HIS A 1 95 ? 5.470 11.213 -10.284 1.00 71.38 95 HIS A CA 1
ATOM 761 C C . HIS A 1 95 ? 6.618 10.235 -10.578 1.00 71.38 95 HIS A C 1
ATOM 763 O O . HIS A 1 95 ? 6.859 9.320 -9.793 1.00 71.38 95 HIS A O 1
ATOM 769 N N . ILE A 1 96 ? 7.367 10.451 -11.667 1.00 79.25 96 ILE A N 1
ATOM 770 C CA . ILE A 1 96 ? 8.613 9.723 -11.944 1.00 79.25 96 ILE A CA 1
ATOM 771 C C . ILE A 1 96 ? 9.653 10.050 -10.865 1.00 79.25 96 ILE A C 1
ATOM 773 O O . ILE A 1 96 ? 10.173 9.124 -10.259 1.00 79.25 96 ILE A O 1
ATOM 777 N N . GLU A 1 97 ? 9.875 11.326 -10.535 1.00 80.62 97 GLU A N 1
ATOM 778 C CA . GLU A 1 97 ? 10.797 11.772 -9.472 1.00 80.62 97 GLU A CA 1
ATOM 779 C C . GLU A 1 97 ? 10.467 11.145 -8.101 1.00 80.62 97 GLU A C 1
ATOM 781 O O . GLU A 1 97 ? 11.356 10.717 -7.361 1.00 80.62 97 GLU A O 1
ATOM 786 N N . LEU A 1 98 ? 9.180 11.027 -7.760 1.00 78.81 98 LEU A N 1
ATOM 787 C CA . LEU A 1 98 ? 8.729 10.324 -6.556 1.00 78.81 98 LEU A CA 1
ATOM 788 C C . LEU A 1 98 ? 9.073 8.822 -6.601 1.00 78.81 98 LEU A C 1
ATOM 790 O O . LEU A 1 98 ? 9.592 8.268 -5.630 1.00 78.81 98 LEU A O 1
ATOM 794 N N . LEU A 1 99 ? 8.809 8.154 -7.725 1.00 83.94 99 LEU A N 1
ATOM 795 C CA . LEU A 1 99 ? 9.138 6.739 -7.910 1.00 83.94 99 LEU A CA 1
ATOM 796 C C . LEU A 1 99 ? 10.660 6.502 -7.944 1.00 83.94 99 LEU A C 1
ATOM 79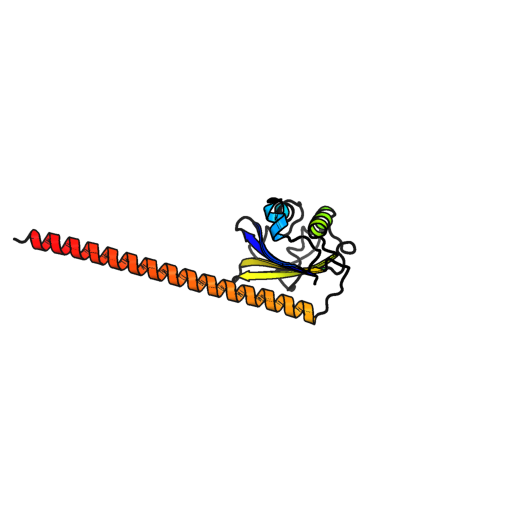8 O O . LEU A 1 99 ? 11.125 5.487 -7.427 1.00 83.94 99 LEU A O 1
ATOM 802 N N . GLU A 1 100 ? 11.446 7.456 -8.444 1.00 87.94 100 GLU A N 1
ATOM 803 C CA . GLU A 1 100 ? 12.913 7.478 -8.378 1.00 87.94 100 GLU A CA 1
ATOM 804 C C . GLU A 1 100 ? 13.433 7.660 -6.946 1.00 87.94 100 GLU A C 1
ATOM 806 O O . GLU A 1 100 ? 14.385 6.979 -6.561 1.00 87.94 100 GLU A O 1
ATOM 811 N N . ARG A 1 101 ? 12.784 8.489 -6.111 1.00 85.50 101 ARG A N 1
ATOM 812 C CA . ARG A 1 101 ? 13.057 8.538 -4.657 1.00 85.50 101 ARG A CA 1
ATOM 813 C C . ARG A 1 101 ? 12.754 7.198 -3.995 1.00 85.50 101 ARG A C 1
ATOM 815 O O . ARG A 1 101 ? 13.498 6.775 -3.115 1.00 85.50 101 ARG A O 1
ATOM 822 N N . PHE A 1 102 ? 11.737 6.479 -4.471 1.00 88.69 102 PHE A N 1
ATOM 823 C CA . PHE A 1 102 ? 11.505 5.087 -4.084 1.00 88.69 102 PHE A CA 1
ATOM 824 C C . PHE A 1 102 ? 12.451 4.095 -4.784 1.00 88.69 102 PHE A C 1
ATOM 826 O O . PHE A 1 102 ? 12.360 2.895 -4.537 1.00 88.69 102 PHE A O 1
ATOM 833 N N . GLN A 1 103 ? 13.387 4.542 -5.620 1.00 93.69 103 GLN A N 1
ATOM 834 C CA . GLN A 1 103 ? 14.300 3.707 -6.410 1.00 93.69 103 GLN A CA 1
ATOM 835 C C . GLN A 1 103 ? 13.571 2.668 -7.282 1.00 93.69 103 GLN A C 1
ATOM 837 O O . GLN A 1 103 ? 14.114 1.597 -7.546 1.00 93.69 103 GLN A O 1
ATOM 842 N N . ALA A 1 104 ? 12.312 2.913 -7.641 1.00 91.88 104 ALA A N 1
ATOM 843 C CA . ALA A 1 104 ? 11.489 1.984 -8.396 1.00 91.88 104 ALA A CA 1
ATOM 844 C C . ALA A 1 104 ? 11.841 2.034 -9.887 1.00 91.88 104 ALA A C 1
ATOM 846 O O . ALA A 1 104 ? 12.107 3.091 -10.452 1.00 91.88 104 ALA A O 1
ATOM 847 N N . ARG A 1 105 ? 11.791 0.875 -10.539 1.00 94.81 105 ARG A N 1
ATOM 848 C CA . ARG A 1 105 ? 11.828 0.740 -11.999 1.00 94.81 105 ARG A CA 1
ATOM 849 C C . ARG A 1 105 ? 10.526 0.175 -12.538 1.00 94.81 105 ARG A C 1
ATOM 851 O O . ARG A 1 105 ? 10.073 0.654 -13.563 1.00 94.81 105 ARG A O 1
ATOM 858 N N . ALA A 1 106 ? 9.905 -0.762 -11.827 1.00 91.88 106 ALA A N 1
ATOM 859 C CA . ALA A 1 106 ? 8.585 -1.313 -12.130 1.00 91.88 106 ALA A CA 1
ATOM 860 C C . ALA A 1 106 ? 7.766 -1.438 -10.838 1.00 91.88 106 ALA A C 1
ATOM 862 O O . ALA A 1 106 ? 8.344 -1.531 -9.750 1.00 91.88 106 ALA A O 1
ATOM 863 N N . TYR A 1 107 ? 6.437 -1.493 -10.929 1.00 90.50 107 TYR A N 1
ATOM 864 C CA . TYR A 1 107 ? 5.585 -1.691 -9.755 1.00 90.50 107 TYR A CA 1
ATOM 865 C C . TYR A 1 107 ? 4.276 -2.419 -10.053 1.00 90.50 107 TYR A C 1
ATOM 867 O O . TYR A 1 107 ? 3.744 -2.350 -11.157 1.00 90.50 107 TYR A O 1
ATOM 875 N N . ILE A 1 108 ? 3.720 -3.033 -9.012 1.00 87.00 108 ILE A N 1
ATOM 876 C CA . ILE A 1 108 ? 2.299 -3.356 -8.893 1.00 87.00 108 ILE A CA 1
ATOM 877 C C . ILE A 1 108 ? 1.768 -2.758 -7.585 1.00 87.00 108 ILE A C 1
ATOM 879 O O . ILE A 1 108 ? 2.406 -2.860 -6.538 1.00 87.00 108 ILE A O 1
ATOM 883 N N . ILE A 1 109 ? 0.605 -2.114 -7.636 1.00 87.19 109 ILE A N 1
ATOM 884 C CA . ILE A 1 109 ? -0.064 -1.513 -6.476 1.00 87.19 109 ILE A CA 1
ATOM 885 C C . ILE A 1 109 ? -1.473 -2.090 -6.400 1.00 87.19 109 ILE A C 1
ATOM 887 O O . ILE A 1 109 ? -2.229 -1.996 -7.365 1.00 87.19 109 ILE A O 1
ATOM 891 N N . VAL A 1 110 ? -1.843 -2.662 -5.255 1.00 86.56 110 VAL A N 1
ATOM 892 C CA . VAL A 1 110 ? -3.192 -3.186 -5.009 1.00 86.56 110 VAL A CA 1
ATOM 893 C C . VAL A 1 110 ? -3.838 -2.476 -3.810 1.00 86.56 110 VAL A C 1
ATOM 895 O O . VAL A 1 110 ? -3.155 -2.199 -2.819 1.00 86.56 110 VAL A O 1
ATOM 898 N N . PRO A 1 111 ? -5.140 -2.156 -3.868 1.00 86.50 111 PRO A N 1
ATOM 899 C CA . PRO A 1 111 ? -5.841 -1.512 -2.766 1.00 86.50 111 PRO A CA 1
ATOM 900 C C . PRO A 1 111 ? -6.119 -2.497 -1.622 1.00 86.50 111 PRO A C 1
ATOM 902 O O . PRO A 1 111 ? -6.410 -3.673 -1.843 1.00 86.50 111 PRO A O 1
ATOM 905 N N . ILE A 1 112 ? -6.082 -1.989 -0.391 1.00 87.69 112 ILE A N 1
ATOM 906 C CA . ILE A 1 112 ? -6.502 -2.689 0.826 1.00 87.69 112 ILE A CA 1
ATOM 907 C C . ILE A 1 112 ? -7.786 -2.017 1.320 1.00 87.69 112 ILE A C 1
ATOM 909 O O . ILE A 1 112 ? -7.752 -0.911 1.866 1.00 87.69 112 ILE A O 1
ATOM 913 N N . PHE A 1 113 ? -8.928 -2.677 1.130 1.00 84.31 113 PHE A N 1
ATOM 914 C CA . PHE A 1 113 ? -10.228 -2.182 1.588 1.00 84.31 113 PHE A CA 1
ATOM 915 C C . PHE A 1 113 ? -10.589 -2.756 2.961 1.00 84.31 113 PHE A C 1
ATOM 917 O O . PHE A 1 113 ? -10.638 -3.972 3.125 1.00 84.31 113 PHE A O 1
ATOM 924 N N . CYS A 1 114 ? -10.890 -1.897 3.936 1.00 85.62 114 CYS A N 1
ATOM 925 C CA . CYS A 1 114 ? -11.523 -2.305 5.189 1.00 85.62 114 CYS A CA 1
ATOM 926 C C . CYS A 1 114 ? -13.036 -2.076 5.056 1.00 85.62 114 CYS A C 1
ATOM 928 O O . CYS A 1 114 ? -13.503 -0.932 5.042 1.00 85.62 114 CYS A O 1
ATOM 930 N N . GLY A 1 115 ? -13.808 -3.152 4.874 1.00 81.81 115 GLY A N 1
ATOM 931 C CA . GLY A 1 115 ? -15.194 -3.042 4.414 1.00 81.81 115 GLY A CA 1
ATOM 932 C C . GLY A 1 115 ? -15.266 -2.309 3.067 1.00 81.81 115 GLY A C 1
ATOM 933 O O . GLY A 1 115 ? -14.623 -2.713 2.103 1.00 81.81 115 GLY A O 1
ATOM 934 N N . ASN A 1 116 ? -16.017 -1.207 3.006 1.00 78.38 116 ASN A N 1
ATOM 935 C CA . ASN A 1 116 ? -16.145 -0.367 1.807 1.00 78.38 116 ASN A CA 1
ATOM 936 C C . ASN A 1 116 ? -15.153 0.814 1.755 1.00 78.38 116 ASN A C 1
ATOM 938 O O . ASN A 1 116 ? -15.156 1.558 0.773 1.00 78.38 116 ASN A O 1
ATOM 942 N N . GLN A 1 117 ? -14.325 1.013 2.786 1.00 79.75 117 GLN A N 1
ATOM 943 C CA . GLN A 1 117 ? -13.369 2.120 2.856 1.00 79.75 117 GLN A CA 1
ATOM 944 C C . GLN A 1 117 ? -11.995 1.680 2.345 1.00 79.75 117 GLN A C 1
ATOM 946 O O . GLN A 1 117 ? -11.466 0.659 2.786 1.00 79.75 117 GLN A O 1
ATOM 951 N N . LEU A 1 118 ? -11.378 2.472 1.463 1.00 80.81 118 LEU A N 1
ATOM 952 C CA . LEU A 1 118 ? -9.974 2.272 1.102 1.00 80.81 118 LEU A CA 1
ATOM 953 C C . LEU A 1 118 ? -9.103 2.684 2.298 1.00 80.81 118 LEU A C 1
ATOM 955 O O . LEU A 1 118 ? -9.072 3.853 2.680 1.00 80.81 118 LEU A O 1
ATOM 959 N N . TRP A 1 119 ? -8.467 1.696 2.928 1.00 87.81 119 TRP A N 1
ATOM 960 C CA . TRP A 1 119 ? -7.662 1.859 4.141 1.00 87.81 119 TRP A CA 1
ATOM 961 C C . TRP A 1 119 ? -6.187 2.118 3.819 1.00 87.81 119 TRP A C 1
ATOM 963 O O . TRP A 1 119 ? -5.507 2.859 4.525 1.00 87.81 119 TRP A O 1
ATOM 973 N N . GLY A 1 120 ? -5.688 1.527 2.734 1.00 87.75 120 GLY A N 1
ATOM 974 C CA . GLY A 1 120 ? -4.291 1.647 2.340 1.00 87.75 120 GLY A CA 1
ATOM 975 C C . GLY A 1 120 ? -3.982 0.974 1.010 1.00 87.75 120 GLY A C 1
ATOM 976 O O . GLY A 1 120 ? -4.869 0.464 0.328 1.00 87.75 120 GLY A O 1
ATOM 977 N N . LEU A 1 121 ? -2.703 0.954 0.658 1.00 88.31 121 LEU A N 1
ATOM 978 C CA . LEU A 1 121 ? -2.166 0.331 -0.544 1.00 88.31 121 LEU A CA 1
ATOM 979 C C . LEU A 1 121 ? -1.111 -0.706 -0.151 1.00 88.31 121 LEU A C 1
ATOM 981 O O . LEU A 1 121 ? -0.229 -0.422 0.659 1.00 88.31 121 LEU A O 1
ATOM 985 N N . LEU A 1 122 ? -1.170 -1.883 -0.768 1.00 92.25 122 LEU A N 1
ATOM 986 C CA . LEU A 1 122 ? -0.059 -2.827 -0.817 1.00 92.25 122 LEU A CA 1
ATOM 987 C C . LEU A 1 122 ? 0.679 -2.577 -2.135 1.00 92.25 122 LEU A C 1
ATOM 989 O O . LEU A 1 122 ? 0.152 -2.866 -3.209 1.00 92.25 122 LEU A O 1
ATOM 993 N N . ALA A 1 123 ? 1.883 -2.020 -2.056 1.00 90.69 123 ALA A N 1
ATOM 994 C CA . ALA A 1 123 ? 2.712 -1.723 -3.217 1.00 90.69 123 ALA A CA 1
ATOM 995 C C . ALA A 1 123 ? 3.926 -2.652 -3.250 1.00 90.69 123 ALA A C 1
ATOM 997 O O . ALA A 1 123 ? 4.616 -2.831 -2.248 1.00 90.69 123 ALA A O 1
ATOM 998 N N . SER A 1 124 ? 4.204 -3.235 -4.409 1.00 95.00 124 SER A N 1
ATOM 999 C CA . SER A 1 124 ? 5.370 -4.071 -4.654 1.00 95.00 124 SER A CA 1
ATOM 1000 C C . SER A 1 124 ? 6.172 -3.482 -5.805 1.00 95.00 124 SER A C 1
ATOM 1002 O O . SER A 1 124 ? 5.636 -3.230 -6.881 1.00 95.00 124 SER A O 1
ATOM 1004 N N . TYR A 1 125 ? 7.458 -3.247 -5.564 1.00 94.06 125 TYR A N 1
ATOM 1005 C CA . TYR A 1 125 ? 8.365 -2.585 -6.492 1.00 94.06 125 TYR A CA 1
ATOM 1006 C C . TYR A 1 125 ? 9.440 -3.564 -6.970 1.00 94.06 125 TYR A C 1
ATOM 1008 O O . TYR A 1 125 ? 9.977 -4.359 -6.191 1.00 94.06 125 TYR A O 1
ATOM 1016 N N . GLN A 1 126 ? 9.778 -3.500 -8.255 1.00 96.94 126 GLN A N 1
ATOM 1017 C CA . GLN A 1 126 ? 11.085 -3.926 -8.745 1.00 96.94 126 GLN A CA 1
ATOM 1018 C C . GLN A 1 126 ? 11.962 -2.677 -8.793 1.00 96.94 126 GLN A C 1
ATOM 1020 O O . GLN A 1 126 ? 11.581 -1.671 -9.390 1.00 96.94 126 GLN A O 1
ATOM 1025 N N . ASN A 1 127 ? 13.114 -2.735 -8.142 1.00 95.31 127 ASN A N 1
ATOM 1026 C CA . ASN A 1 127 ? 14.058 -1.634 -8.014 1.00 95.31 127 ASN A CA 1
ATOM 1027 C C . ASN A 1 127 ? 15.243 -1.816 -8.978 1.00 95.31 127 ASN A C 1
ATOM 1029 O O . ASN A 1 127 ? 15.765 -0.845 -9.517 1.00 95.31 127 ASN A O 1
ATOM 1033 N N . SER A 1 128 ? 15.631 -3.065 -9.260 1.00 93.06 128 SER A N 1
ATOM 1034 C CA . SER A 1 128 ? 16.778 -3.399 -10.113 1.00 93.06 128 SER A CA 1
ATOM 1035 C C . SER A 1 128 ? 16.619 -3.034 -11.591 1.00 93.06 128 SER A C 1
ATOM 1037 O O . SER A 1 128 ? 17.606 -2.737 -12.261 1.00 93.06 128 SER A O 1
ATOM 1039 N N . SER A 1 129 ? 15.407 -3.156 -12.137 1.00 94.44 129 SER A N 1
ATOM 1040 C CA . SER A 1 129 ? 15.160 -3.167 -13.582 1.00 94.44 129 SER A CA 1
ATOM 1041 C C . SER A 1 129 ? 13.674 -3.031 -13.906 1.00 94.44 129 SER A C 1
ATOM 1043 O O . SER A 1 129 ? 12.822 -3.247 -13.042 1.00 94.44 129 SER A O 1
ATOM 1045 N N . ALA A 1 130 ? 13.372 -2.760 -15.179 1.00 95.44 130 ALA A N 1
ATOM 1046 C CA . ALA A 1 130 ? 12.063 -3.057 -15.755 1.00 95.44 130 ALA A CA 1
ATOM 1047 C C . ALA A 1 130 ? 11.651 -4.515 -15.475 1.00 95.44 130 ALA A C 1
ATOM 1049 O O . ALA A 1 130 ? 12.511 -5.392 -15.300 1.00 95.44 130 ALA A O 1
ATOM 1050 N N . ARG A 1 131 ? 10.342 -4.771 -15.431 1.00 92.81 131 ARG A N 1
ATOM 1051 C CA . ARG A 1 131 ? 9.768 -6.086 -15.123 1.00 92.81 131 ARG A CA 1
ATOM 1052 C C . ARG A 1 131 ? 8.361 -6.224 -15.698 1.00 92.81 131 ARG A C 1
ATOM 1054 O O . ARG A 1 131 ? 7.458 -5.511 -15.276 1.00 92.81 131 ARG A O 1
ATOM 1061 N N . THR A 1 132 ? 8.170 -7.216 -16.558 1.00 92.62 132 THR A N 1
ATOM 1062 C CA . THR A 1 132 ? 6.846 -7.755 -16.891 1.00 92.62 132 THR A CA 1
ATOM 1063 C C . THR A 1 132 ? 6.279 -8.504 -15.682 1.00 92.62 132 THR A C 1
ATOM 1065 O O . THR A 1 132 ? 7.026 -9.199 -14.988 1.00 92.62 132 THR A O 1
ATOM 1068 N N . TRP A 1 133 ? 4.980 -8.374 -15.413 1.00 87.25 133 TRP A N 1
ATOM 1069 C CA . TRP A 1 133 ? 4.319 -9.047 -14.288 1.00 87.25 133 TRP A CA 1
ATOM 1070 C C . TRP A 1 133 ? 3.346 -10.105 -14.803 1.00 87.25 133 TRP A C 1
ATOM 1072 O O . TRP A 1 133 ? 2.404 -9.778 -15.523 1.00 87.25 133 TRP A O 1
ATOM 1082 N N . ASP A 1 134 ? 3.545 -11.361 -14.408 1.00 89.62 134 ASP A N 1
ATOM 1083 C CA . ASP A 1 134 ? 2.667 -12.449 -14.842 1.00 89.62 134 ASP A CA 1
ATOM 1084 C C . ASP A 1 134 ? 1.303 -12.379 -14.136 1.00 89.62 134 ASP A C 1
ATOM 1086 O O . ASP A 1 134 ? 1.204 -12.027 -12.955 1.00 89.62 134 ASP A O 1
ATOM 1090 N N . GLU A 1 135 ? 0.238 -12.812 -14.820 1.00 85.44 135 GLU A N 1
ATOM 1091 C CA . GLU A 1 135 ? -1.122 -12.841 -14.256 1.00 85.44 135 GLU A CA 1
ATOM 1092 C C . GLU A 1 135 ? -1.200 -13.602 -12.923 1.00 85.44 135 GLU A C 1
ATOM 1094 O O . GLU A 1 135 ? -1.981 -13.241 -12.042 1.00 85.44 135 GLU A O 1
ATOM 1099 N N . ALA A 1 136 ? -0.389 -14.648 -12.744 1.00 87.69 136 ALA A N 1
ATOM 1100 C CA . ALA A 1 136 ? -0.322 -15.398 -11.493 1.00 87.69 136 ALA A CA 1
ATOM 1101 C C . ALA A 1 136 ? 0.207 -14.538 -10.329 1.00 87.69 136 ALA A C 1
ATOM 1103 O O . ALA A 1 136 ? -0.374 -14.551 -9.244 1.00 87.69 136 ALA A O 1
ATOM 1104 N N . GLU A 1 137 ? 1.260 -13.749 -10.557 1.00 90.81 137 GLU A N 1
ATOM 1105 C CA . GLU A 1 137 ? 1.845 -12.857 -9.547 1.00 90.81 137 GLU A CA 1
ATOM 1106 C C . GLU A 1 137 ? 0.885 -11.719 -9.189 1.00 90.81 137 GLU A C 1
ATOM 1108 O O . GLU A 1 137 ? 0.664 -11.426 -8.011 1.00 90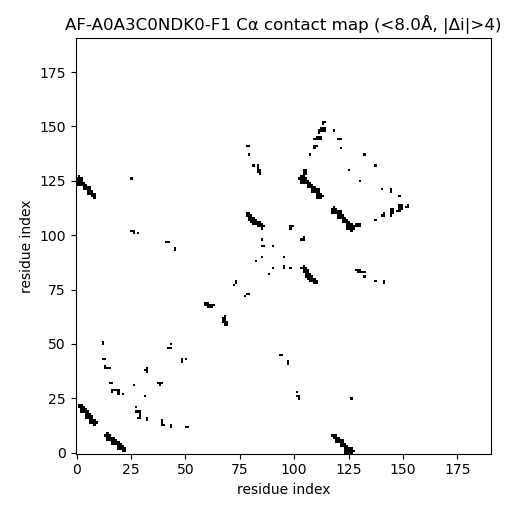.81 137 GLU A O 1
ATOM 1113 N N . ILE A 1 138 ? 0.252 -11.136 -10.211 1.00 86.75 138 ILE A N 1
ATOM 1114 C CA . ILE A 1 138 ? -0.798 -10.124 -10.076 1.00 86.75 138 ILE A CA 1
ATOM 1115 C C . ILE A 1 138 ? -1.949 -10.663 -9.214 1.00 86.75 138 ILE A C 1
ATOM 1117 O O . ILE A 1 138 ? -2.351 -10.032 -8.234 1.00 86.75 138 ILE A O 1
ATOM 1121 N N . ASN A 1 139 ? -2.466 -11.853 -9.537 1.00 86.19 139 ASN A N 1
ATOM 1122 C CA . ASN A 1 139 ? -3.570 -12.464 -8.799 1.00 86.19 139 ASN A CA 1
ATOM 1123 C C . ASN A 1 139 ? -3.204 -12.756 -7.336 1.00 86.19 139 ASN A C 1
ATOM 1125 O O . ASN A 1 139 ? -4.035 -12.527 -6.456 1.00 86.19 139 ASN A O 1
ATOM 1129 N N . VAL A 1 140 ? -1.973 -13.200 -7.056 1.00 92.31 140 VAL A N 1
ATOM 1130 C CA . VAL A 1 140 ? -1.479 -13.392 -5.682 1.00 92.31 140 VAL A CA 1
ATOM 1131 C C . VAL A 1 140 ? -1.442 -12.064 -4.922 1.00 92.31 140 VAL A C 1
ATOM 1133 O O . VAL A 1 140 ? -1.993 -11.987 -3.824 1.00 92.31 140 VAL A O 1
ATOM 1136 N N . ALA A 1 141 ? -0.881 -10.997 -5.501 1.00 89.69 141 ALA A N 1
ATOM 1137 C CA . ALA A 1 141 ? -0.846 -9.680 -4.859 1.00 89.69 141 ALA A CA 1
ATOM 1138 C C . ALA A 1 141 ? -2.259 -9.171 -4.517 1.00 89.69 141 ALA A C 1
ATOM 1140 O O . ALA A 1 141 ? -2.526 -8.773 -3.381 1.00 89.69 141 ALA A O 1
ATOM 1141 N N . VAL A 1 142 ? -3.196 -9.270 -5.465 1.00 87.00 142 VAL A N 1
ATOM 1142 C CA . VAL A 1 142 ? -4.605 -8.889 -5.277 1.00 87.00 142 VAL A CA 1
ATOM 1143 C C . VAL A 1 142 ? -5.288 -9.716 -4.180 1.00 87.00 142 VAL A C 1
ATOM 1145 O O . VAL A 1 142 ? -6.043 -9.170 -3.369 1.00 87.00 142 VAL A O 1
ATOM 1148 N N . GLN A 1 143 ? -5.032 -11.027 -4.122 1.00 89.94 143 GLN A N 1
ATOM 1149 C CA . GLN A 1 143 ? -5.557 -11.889 -3.060 1.00 89.94 143 GLN A CA 1
ATOM 1150 C C . GLN A 1 143 ? -5.007 -11.499 -1.684 1.00 89.94 143 GLN A C 1
ATOM 1152 O O . GLN A 1 143 ? -5.773 -11.500 -0.720 1.00 89.94 143 GLN A O 1
ATOM 1157 N N . ILE A 1 144 ? -3.727 -11.125 -1.586 1.00 93.94 144 ILE A N 1
ATOM 1158 C CA . ILE A 1 144 ? -3.119 -10.642 -0.338 1.00 93.94 144 ILE A CA 1
ATOM 1159 C C . ILE A 1 144 ? -3.776 -9.324 0.095 1.00 93.94 144 ILE A C 1
ATOM 1161 O O . ILE A 1 144 ? -4.23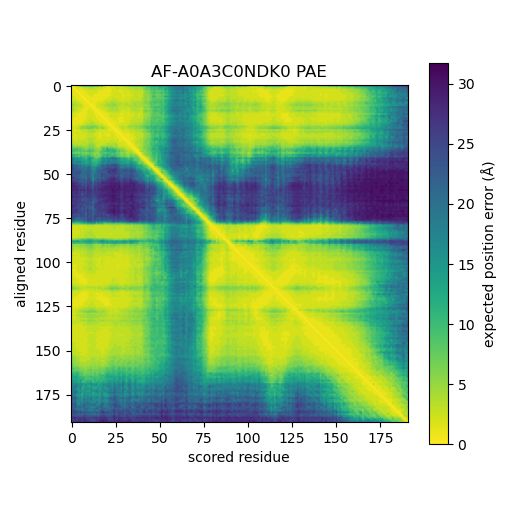3 -9.233 1.231 1.00 93.94 144 ILE A O 1
ATOM 1165 N N . GLY A 1 145 ? -3.913 -8.338 -0.801 1.00 89.06 145 GLY A N 1
ATOM 1166 C CA . GLY A 1 145 ? -4.594 -7.069 -0.494 1.00 89.06 145 GLY A CA 1
ATOM 1167 C C . GLY A 1 145 ? -6.038 -7.264 -0.008 1.00 89.06 145 GLY A C 1
ATOM 1168 O O . GLY A 1 145 ? -6.457 -6.653 0.976 1.00 89.06 145 GLY A O 1
ATOM 1169 N N . THR A 1 146 ? -6.764 -8.202 -0.628 1.00 88.19 146 THR A N 1
ATOM 1170 C CA . THR A 1 146 ? -8.129 -8.586 -0.223 1.00 88.19 146 THR A CA 1
ATOM 1171 C C . THR A 1 146 ? -8.153 -9.219 1.176 1.00 88.19 146 THR A C 1
ATOM 1173 O O . THR A 1 146 ? -8.959 -8.831 2.020 1.00 88.19 146 THR A O 1
ATOM 1176 N N . GLN A 1 147 ? -7.264 -10.181 1.449 1.00 93.00 147 GLN A N 1
ATOM 1177 C CA . GLN A 1 147 ? -7.204 -10.883 2.738 1.00 93.00 147 GLN A CA 1
ATOM 1178 C C . GLN A 1 147 ? -6.764 -9.967 3.887 1.00 93.00 147 GLN A C 1
ATOM 1180 O O . GLN A 1 147 ? -7.334 -10.047 4.975 1.00 93.00 147 GLN A O 1
ATOM 1185 N N . LEU A 1 148 ? -5.812 -9.059 3.640 1.00 94.06 148 LEU A N 1
ATOM 1186 C CA . LEU A 1 148 ? -5.420 -8.020 4.596 1.00 94.06 148 LEU A CA 1
ATOM 1187 C C . LEU A 1 148 ? -6.612 -7.129 4.964 1.00 94.06 148 LEU A C 1
ATOM 1189 O O . LEU A 1 148 ? -6.837 -6.872 6.143 1.00 94.06 148 LEU A O 1
ATOM 1193 N N . GLY A 1 149 ? -7.412 -6.718 3.976 1.00 89.38 149 GLY A N 1
ATOM 1194 C CA . GLY A 1 149 ? -8.627 -5.930 4.191 1.00 89.38 149 GLY A CA 1
ATOM 1195 C C . GLY A 1 149 ? -9.647 -6.612 5.109 1.00 89.38 149 GLY A C 1
ATOM 1196 O O . GLY A 1 149 ? -10.127 -6.012 6.073 1.00 89.38 149 GLY A O 1
ATOM 1197 N N . VAL A 1 150 ? -9.911 -7.902 4.872 1.00 92.06 150 VAL A N 1
ATOM 1198 C CA . VAL A 1 150 ? -10.797 -8.722 5.719 1.00 92.06 150 VAL A CA 1
ATOM 1199 C C . VAL A 1 150 ? -10.239 -8.871 7.140 1.00 92.06 150 VAL A C 1
ATOM 1201 O O . VAL A 1 150 ? -10.981 -8.701 8.108 1.00 92.06 150 VAL A O 1
ATOM 1204 N N . ALA A 1 151 ? -8.941 -9.149 7.286 1.00 94.12 151 ALA A N 1
ATOM 1205 C CA . ALA A 1 151 ? -8.300 -9.297 8.593 1.00 94.12 151 ALA A CA 1
ATOM 1206 C C . ALA A 1 151 ? -8.324 -7.987 9.406 1.00 94.12 151 ALA A C 1
ATOM 1208 O O . ALA A 1 151 ? -8.617 -8.008 10.603 1.00 94.12 151 ALA A O 1
ATOM 1209 N N . LEU A 1 152 ? -8.092 -6.840 8.755 1.00 93.31 152 LEU A N 1
ATOM 1210 C CA . LEU A 1 152 ? -8.210 -5.511 9.366 1.00 93.31 152 LEU A CA 1
ATOM 1211 C C . LEU A 1 152 ? -9.641 -5.235 9.846 1.00 93.31 152 LEU A C 1
ATOM 1213 O O . LEU A 1 152 ? -9.829 -4.794 10.980 1.00 93.31 152 LEU A O 1
ATOM 1217 N N . GLN A 1 153 ? -10.649 -5.551 9.029 1.00 92.00 153 GLN A N 1
ATOM 1218 C CA . GLN A 1 153 ? -12.057 -5.382 9.399 1.00 92.00 153 GLN A CA 1
ATOM 1219 C C . GLN A 1 153 ? -12.443 -6.248 10.608 1.00 92.00 153 GLN A C 1
ATOM 1221 O O . GLN A 1 153 ? -13.132 -5.780 11.516 1.00 92.00 153 GLN A O 1
ATOM 1226 N N . GLN A 1 154 ? -11.967 -7.496 10.655 1.00 93.06 154 GLN A N 1
ATOM 1227 C CA . GLN A 1 154 ? -12.179 -8.398 11.791 1.00 93.06 154 GLN A CA 1
ATOM 1228 C C . GLN A 1 154 ? -11.499 -7.886 13.068 1.00 93.06 154 GLN A C 1
ATOM 1230 O O . GLN A 1 154 ? -12.122 -7.895 14.131 1.00 93.06 154 GLN A O 1
ATOM 1235 N N . ALA A 1 155 ? -10.260 -7.394 12.972 1.00 92.56 155 ALA A N 1
ATOM 1236 C CA . ALA A 1 155 ? -9.535 -6.823 14.105 1.00 92.56 155 ALA A CA 1
ATOM 1237 C C . ALA A 1 155 ? -10.245 -5.580 14.675 1.00 92.56 155 ALA A C 1
ATOM 1239 O O . ALA A 1 155 ? -10.460 -5.499 15.885 1.00 92.56 155 ALA A O 1
ATOM 1240 N N . GLN A 1 156 ? -10.685 -4.658 13.811 1.00 91.06 156 GLN A N 1
ATOM 1241 C CA . GLN A 1 156 ? -11.429 -3.458 14.215 1.00 91.06 156 GLN A CA 1
ATOM 1242 C C . GLN A 1 156 ? -12.774 -3.798 14.874 1.00 91.06 156 GLN A C 1
ATOM 1244 O O . GLN A 1 156 ? -13.128 -3.211 15.898 1.00 91.06 156 GLN A O 1
ATOM 1249 N N . LEU A 1 157 ? -13.514 -4.773 14.333 1.00 91.19 157 LEU A N 1
ATOM 1250 C CA . LEU A 1 157 ? -14.780 -5.228 14.915 1.00 91.19 157 LEU A CA 1
ATOM 1251 C C . LEU A 1 157 ? -14.579 -5.873 16.297 1.00 91.19 157 LEU A C 1
ATOM 1253 O O . LEU A 1 157 ? -15.359 -5.620 17.220 1.00 91.19 157 LEU A O 1
ATOM 1257 N N . LEU A 1 158 ? -13.524 -6.678 16.460 1.00 93.75 158 LEU A N 1
ATOM 1258 C CA . LEU A 1 158 ? -13.176 -7.300 17.737 1.00 93.75 158 LEU A CA 1
ATOM 1259 C C . LEU A 1 158 ? -12.808 -6.245 18.790 1.00 93.75 158 LEU A C 1
ATOM 1261 O O . LEU A 1 158 ? -13.329 -6.286 19.905 1.00 93.75 158 LEU A O 1
ATOM 1265 N N . GLU A 1 159 ? -11.969 -5.272 18.429 1.00 92.38 159 GLU A N 1
ATOM 1266 C CA . GLU A 1 159 ? -11.564 -4.178 19.316 1.00 92.38 159 GLU A CA 1
ATOM 1267 C C . GLU A 1 159 ? -12.765 -3.315 19.747 1.00 92.38 159 GLU A C 1
ATOM 1269 O O . GLU A 1 159 ? -12.923 -3.010 20.933 1.00 92.38 159 GLU A O 1
ATOM 1274 N N . ALA A 1 160 ? -13.654 -2.968 18.810 1.00 90.69 160 ALA A N 1
ATOM 1275 C CA . ALA A 1 160 ? -14.880 -2.225 19.100 1.00 90.69 160 ALA A CA 1
ATOM 1276 C C . ALA A 1 160 ? -15.799 -2.989 20.071 1.00 90.69 160 ALA A C 1
ATOM 1278 O O . ALA A 1 160 ? -16.283 -2.415 21.048 1.00 90.69 160 ALA A O 1
ATOM 1279 N N . THR A 1 161 ? -15.974 -4.297 19.853 1.00 92.19 161 THR A N 1
ATOM 1280 C CA . THR A 1 161 ? -16.784 -5.170 20.721 1.00 92.19 161 THR A CA 1
ATOM 1281 C C . THR A 1 161 ? -16.209 -5.242 22.141 1.00 92.19 161 THR A C 1
ATOM 1283 O O . THR A 1 161 ? -16.945 -5.133 23.123 1.00 92.19 161 THR A O 1
ATOM 1286 N N . GLN A 1 162 ? -14.883 -5.369 22.273 1.00 93.00 162 GLN A N 1
ATOM 1287 C CA . GLN A 1 162 ? -14.202 -5.368 23.572 1.00 93.00 162 GLN A CA 1
ATOM 1288 C C . GLN A 1 162 ? -14.371 -4.027 24.303 1.00 93.00 162 GLN A C 1
ATOM 1290 O O . GLN A 1 162 ? -14.749 -4.013 25.477 1.00 93.00 162 GLN A O 1
ATOM 1295 N N . LYS A 1 163 ? -14.170 -2.900 23.606 1.00 92.00 163 LYS A N 1
ATOM 1296 C CA . LYS A 1 163 ? -14.377 -1.548 24.154 1.00 92.00 163 LYS A CA 1
ATOM 1297 C C . LYS A 1 163 ? -15.816 -1.338 24.638 1.00 92.00 163 LYS A C 1
ATOM 1299 O O . LYS A 1 163 ? -16.013 -0.851 25.751 1.00 92.00 163 LYS A O 1
ATOM 1304 N N . GLN A 1 164 ? -16.809 -1.760 23.853 1.00 91.75 164 GLN A N 1
ATOM 1305 C CA . GLN A 1 164 ? -18.222 -1.673 24.228 1.00 91.75 164 GLN A CA 1
ATOM 1306 C C . GLN A 1 164 ? -18.540 -2.516 25.474 1.00 91.75 164 GLN A C 1
ATOM 1308 O O . GLN A 1 164 ? -19.237 -2.039 26.369 1.00 91.75 164 GLN A O 1
ATOM 1313 N N . SER A 1 165 ? -17.999 -3.736 25.572 1.00 89.69 165 SER A N 1
ATOM 1314 C CA . SER A 1 165 ? -18.181 -4.609 26.741 1.00 89.69 165 SER A CA 1
ATOM 1315 C C . SER A 1 165 ? -17.671 -3.956 28.035 1.00 89.69 165 SER A C 1
ATOM 1317 O O . SER A 1 165 ? -18.401 -3.874 29.025 1.00 89.69 165 SER A O 1
ATOM 1319 N N . VAL A 1 166 ? -16.457 -3.389 28.004 1.00 92.81 166 VAL A N 1
ATOM 1320 C CA . VAL A 1 166 ? -15.858 -2.682 29.152 1.00 92.81 166 VAL A CA 1
ATOM 1321 C C . VAL A 1 166 ? -16.690 -1.459 29.559 1.00 92.81 166 VAL A C 1
ATOM 1323 O O . VAL A 1 166 ? -16.931 -1.243 30.748 1.00 92.81 166 VAL A O 1
ATOM 1326 N N . GLN A 1 167 ? -17.176 -0.675 28.590 1.00 90.81 167 GLN A N 1
ATOM 1327 C CA . GLN A 1 167 ? -18.024 0.493 28.860 1.00 90.81 167 GLN A CA 1
ATOM 1328 C C . GLN A 1 167 ? -19.368 0.111 29.495 1.00 90.81 167 GLN A C 1
ATOM 1330 O O . GLN A 1 167 ? -19.772 0.727 30.483 1.00 90.81 167 GLN A O 1
ATOM 1335 N N . LEU A 1 168 ? -20.041 -0.920 28.973 1.00 90.44 168 LEU A N 1
ATOM 1336 C CA . LEU A 1 168 ? -21.307 -1.414 29.523 1.00 90.44 168 LEU A CA 1
ATOM 1337 C C . LEU A 1 168 ? -21.136 -1.931 30.957 1.00 90.44 168 LEU A C 1
ATOM 1339 O O . LEU A 1 168 ? -21.958 -1.622 31.819 1.00 90.44 168 LEU A O 1
ATOM 1343 N N . GLN A 1 169 ? -20.051 -2.658 31.235 1.00 90.50 169 GLN A N 1
ATOM 1344 C CA . GLN A 1 169 ? -19.767 -3.168 32.575 1.00 90.50 169 GLN A CA 1
ATOM 1345 C C . GLN A 1 169 ? -19.474 -2.034 33.574 1.00 90.50 169 GLN A C 1
ATOM 1347 O O . GLN A 1 169 ? -19.987 -2.054 34.694 1.00 90.50 169 GLN A O 1
ATOM 1352 N N . GLY A 1 170 ? -18.729 -1.002 33.162 1.00 91.12 170 GLY A N 1
ATOM 1353 C CA . GLY A 1 170 ? -18.512 0.202 33.972 1.00 91.12 170 GLY A CA 1
ATOM 1354 C C . GLY A 1 170 ? -19.807 0.972 34.264 1.00 91.12 170 GLY A C 1
ATOM 1355 O O . GLY A 1 170 ? -20.044 1.372 35.405 1.00 91.12 170 GLY A O 1
ATOM 1356 N N . ALA A 1 171 ? -20.679 1.130 33.263 1.00 89.38 171 ALA A N 1
ATOM 1357 C CA . ALA A 1 171 ? -21.975 1.790 33.424 1.00 89.38 171 ALA A CA 1
ATOM 1358 C C . ALA A 1 171 ? -22.924 1.012 34.355 1.00 89.38 171 ALA A C 1
ATOM 1360 O O . ALA A 1 171 ? -23.595 1.621 35.189 1.00 89.38 171 ALA A O 1
ATOM 1361 N N . ALA A 1 172 ? -22.945 -0.323 34.262 1.00 89.88 172 ALA A N 1
ATOM 1362 C CA . ALA A 1 172 ? -23.728 -1.182 35.150 1.00 89.88 172 ALA A CA 1
ATOM 1363 C C . ALA A 1 172 ? -23.285 -1.038 36.617 1.00 89.88 172 ALA A C 1
ATOM 1365 O O . ALA A 1 172 ? -24.113 -0.746 37.479 1.00 89.88 172 ALA A O 1
ATOM 1366 N N . LEU A 1 173 ? -21.978 -1.130 36.891 1.00 91.88 173 LEU A N 1
ATOM 1367 C CA . LEU A 1 173 ? -21.418 -0.946 38.237 1.00 91.88 173 LEU A CA 1
ATOM 1368 C C . LEU A 1 173 ? -21.708 0.454 38.804 1.00 91.88 173 LEU A C 1
ATOM 1370 O O . LEU A 1 173 ? -22.059 0.596 39.979 1.00 91.88 173 LEU A O 1
ATOM 1374 N N . ALA A 1 174 ? -21.613 1.498 37.975 1.00 90.12 174 ALA A N 1
ATOM 1375 C CA . ALA A 1 174 ? -21.967 2.857 38.378 1.00 90.12 174 ALA A CA 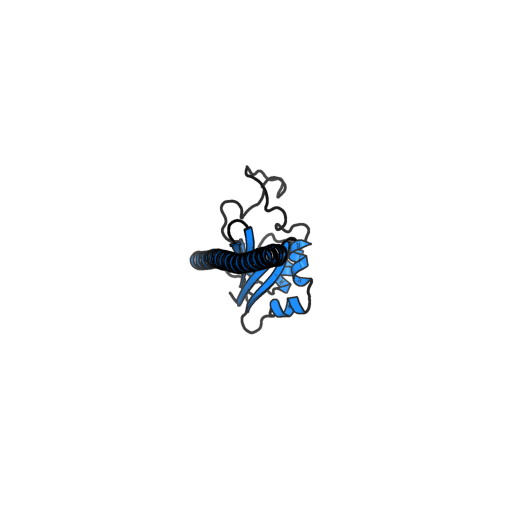1
ATOM 1376 C C . ALA A 1 174 ? -23.459 2.969 38.751 1.00 90.12 174 ALA A C 1
ATOM 1378 O O . ALA A 1 174 ? -23.786 3.510 39.812 1.00 90.12 174 ALA A O 1
ATOM 1379 N N . ALA A 1 175 ? -24.359 2.401 37.942 1.00 89.94 175 ALA A N 1
ATOM 1380 C CA . ALA A 1 175 ? -25.797 2.389 38.213 1.00 89.94 175 ALA A CA 1
ATOM 1381 C C . ALA A 1 175 ? -26.158 1.592 39.482 1.00 89.94 175 ALA A C 1
ATOM 1383 O O . ALA A 1 175 ? -26.966 2.056 40.290 1.00 89.94 175 ALA A O 1
ATOM 1384 N N . GLU A 1 176 ? -25.526 0.437 39.712 1.00 90.62 176 GLU A N 1
ATOM 1385 C CA . GLU A 1 176 ? -25.663 -0.333 40.955 1.00 90.62 176 GLU A CA 1
ATOM 1386 C C . GLU A 1 176 ? -25.208 0.474 42.175 1.00 90.62 176 GLU A C 1
ATOM 1388 O O . GLU A 1 176 ? -25.920 0.529 43.181 1.00 90.62 176 GLU A O 1
ATOM 1393 N N . SER A 1 177 ? -24.062 1.159 42.083 1.00 91.19 177 SER A N 1
ATOM 1394 C CA . SER A 1 177 ? -23.542 1.993 43.173 1.00 91.19 177 SER A CA 1
ATOM 1395 C C . SER A 1 177 ? -24.497 3.142 43.533 1.00 91.19 177 SER A C 1
ATOM 1397 O O . SER A 1 177 ? -24.763 3.373 44.716 1.00 91.19 177 SER A O 1
ATOM 1399 N N . ALA A 1 178 ? -25.095 3.795 42.529 1.00 88.75 178 ALA A N 1
ATOM 1400 C CA . ALA A 1 178 ? -26.067 4.868 42.713 1.00 88.75 178 ALA A CA 1
ATOM 1401 C C . ALA A 1 178 ? -27.390 4.353 43.307 1.00 88.75 178 ALA A C 1
ATOM 1403 O O . ALA A 1 178 ? -27.914 4.940 44.258 1.00 88.75 178 ALA A O 1
ATOM 1404 N N . ASN A 1 179 ? -27.905 3.223 42.809 1.00 88.81 179 ASN A N 1
ATOM 1405 C CA . ASN A 1 179 ? -29.100 2.576 43.358 1.00 88.81 179 ASN A CA 1
ATOM 1406 C C . ASN A 1 179 ? -28.888 2.136 44.812 1.00 88.81 179 ASN A C 1
ATOM 1408 O O . ASN A 1 179 ? -29.767 2.344 45.655 1.00 88.81 179 ASN A O 1
ATOM 1412 N N . ARG A 1 180 ? -27.709 1.591 45.138 1.00 88.00 180 ARG A N 1
ATOM 1413 C CA . ARG A 1 180 ? -27.349 1.220 46.509 1.00 88.00 180 ARG A CA 1
ATOM 1414 C C . ARG A 1 180 ? -27.287 2.452 47.408 1.00 88.00 180 ARG A C 1
ATOM 1416 O O . ARG A 1 180 ? -27.964 2.462 48.428 1.00 88.00 180 ARG A O 1
ATOM 1423 N N . ALA A 1 181 ? -26.560 3.500 47.015 1.00 86.44 181 ALA A N 1
ATOM 1424 C CA . ALA A 1 181 ? -26.457 4.743 47.785 1.00 86.44 181 ALA A CA 1
ATOM 1425 C C . ALA A 1 181 ? -27.833 5.378 48.063 1.00 86.44 181 ALA A C 1
ATOM 1427 O O . ALA A 1 181 ? -28.126 5.742 49.203 1.00 86.44 181 ALA A O 1
ATOM 1428 N N . LYS A 1 182 ? -28.711 5.423 47.051 1.00 86.50 182 LYS A N 1
ATOM 1429 C CA . LYS A 1 182 ? -30.104 5.873 47.193 1.00 86.50 182 LYS A CA 1
ATOM 1430 C C . LYS A 1 182 ? -30.886 5.014 48.192 1.00 86.50 182 LYS A C 1
ATOM 1432 O O . LYS A 1 182 ? -31.602 5.555 49.028 1.00 86.50 182 LYS A O 1
ATOM 1437 N N . SER A 1 183 ? -30.734 3.692 48.132 1.00 87.88 183 SER A N 1
ATOM 1438 C CA . SER A 1 183 ? -31.425 2.762 49.036 1.00 87.88 183 SER A CA 1
ATOM 1439 C C . SER A 1 183 ? -30.981 2.942 50.491 1.00 87.88 183 SER A C 1
ATOM 1441 O O . SER A 1 183 ? -31.827 3.020 51.379 1.00 87.88 183 SER A O 1
ATOM 1443 N N . THR A 1 184 ? -29.675 3.099 50.739 1.00 79.81 184 THR A N 1
ATOM 1444 C CA . THR A 1 184 ? -29.136 3.371 52.083 1.00 79.81 184 THR A CA 1
ATOM 1445 C C . THR A 1 184 ? -29.640 4.703 52.643 1.00 79.81 184 THR A C 1
ATOM 1447 O O . THR A 1 184 ? -29.951 4.794 53.827 1.00 79.81 184 THR A O 1
ATOM 1450 N N . PHE A 1 185 ? -29.761 5.734 51.799 1.00 79.75 185 PHE A N 1
ATOM 1451 C CA . PHE A 1 185 ? -30.288 7.041 52.201 1.00 79.75 185 PHE A CA 1
ATOM 1452 C C . PHE A 1 185 ? -31.755 6.959 52.658 1.00 79.75 185 PHE A C 1
ATOM 1454 O O . PHE A 1 185 ? -32.094 7.469 53.723 1.00 79.75 185 PHE A O 1
ATOM 1461 N N . ILE A 1 186 ? -32.612 6.260 51.902 1.00 78.56 186 ILE A N 1
ATOM 1462 C CA . ILE A 1 186 ? -34.027 6.065 52.265 1.00 78.56 186 ILE A CA 1
ATOM 1463 C C . ILE A 1 186 ? -34.176 5.223 53.543 1.00 78.56 186 ILE A C 1
ATOM 1465 O O . ILE A 1 186 ? -35.007 5.546 54.393 1.00 78.56 186 ILE A O 1
ATOM 1469 N N . ALA A 1 187 ? -33.353 4.183 53.713 1.00 80.81 187 ALA A N 1
ATOM 1470 C CA . ALA A 1 187 ? -33.360 3.359 54.922 1.00 80.81 187 ALA A CA 1
ATOM 1471 C C . ALA A 1 187 ? -32.996 4.171 56.179 1.00 80.81 187 ALA A C 1
ATOM 1473 O O . ALA A 1 187 ? -33.701 4.091 57.182 1.00 80.81 187 ALA A O 1
ATOM 1474 N N . ASN A 1 188 ? -31.954 5.006 56.106 1.00 72.62 188 ASN A N 1
ATOM 1475 C CA . ASN A 1 188 ? -31.496 5.817 57.239 1.00 72.62 188 ASN A CA 1
ATOM 1476 C C . ASN A 1 188 ? -32.408 7.016 57.567 1.00 72.62 188 ASN A C 1
ATOM 1478 O O . ASN A 1 188 ? -32.302 7.555 58.660 1.00 72.62 188 ASN A O 1
ATOM 1482 N N . MET A 1 189 ? -33.281 7.446 56.647 1.00 66.25 189 MET A N 1
ATOM 1483 C CA . MET A 1 189 ? -34.293 8.486 56.905 1.00 66.25 189 MET A CA 1
ATOM 1484 C C . MET A 1 189 ? -35.612 7.949 57.484 1.00 66.25 189 MET A C 1
ATOM 1486 O O . MET A 1 189 ? -36.483 8.741 57.836 1.00 66.25 189 MET A O 1
ATOM 1490 N N . SER A 1 190 ? -35.787 6.627 57.547 1.00 57.25 190 SER A N 1
ATOM 1491 C CA . SER A 1 190 ? -37.027 5.985 58.011 1.00 57.25 190 SER A CA 1
ATOM 1492 C C . SER A 1 190 ? -36.971 5.564 59.490 1.00 57.25 190 SER A C 1
ATOM 1494 O O . SER A 1 190 ? -37.756 4.711 59.907 1.00 57.25 190 SER A O 1
ATOM 1496 N N . HIS A 1 191 ? -36.027 6.119 60.259 1.00 50.25 191 HIS A N 1
ATOM 1497 C CA . HIS A 1 191 ? -35.720 5.770 61.648 1.00 50.25 191 HIS A CA 1
ATOM 1498 C C . HIS A 1 191 ? -35.424 7.032 62.480 1.00 50.25 191 HIS A C 1
ATOM 1500 O O . HIS A 1 191 ? -35.677 6.980 63.707 1.00 50.25 191 HIS A O 1
#

Mean predicted aligned error: 11.39 Å

Radius of gyration: 24.53 Å; Cα contacts (8 Å, |Δi|>4): 234; chains: 1; bounding box: 58×34×84 Å

Sequence (191 aa):
CDRVVIYQFNPDWSGMFVAESVASGWISLLLQQNKEPHLTEDILNSENCAVRTWGVTQESIQDTYLQETQGCTFRESSRYLVSEDIYTTRLTPCHIELLERFQARAYIIVPIFCGNQLWGLLASYQNSSARTWDEAEINVAVQIGTQLGVALQQAQLLEATQKQSVQLQGAALAAESANRAKSTFIANMSH

Nearest PDB structures (foldseek):
  5zoh-assembly1_A  TM=8.277E-01  e=2.873E-13  Nostoc sp. PCC 7120 = FACHB-418
  3w2z-assembly1_A-2  TM=8.323E-01  e=2.410E-12  Nostoc sp. PCC 7120 = FACHB-418
  7lsd-assembly1_D-2  TM=8.186E-01  e=2.764E-11  Escherichia coli
  7lsc-assembly1_D  TM=8.261E-01  e=7.064E-11  Escherichia coli
  7lsc-assembly1_A  TM=8.257E-01  e=9.658E-11  Escherichia coli

Foldseek 3Di:
DQKKWKWFADPVRFIDTPDMDGHPPFDDRNVVCVVVVCLRVLCPPVPPHPRDPPDDDDDDADDPPPPGGPDPDDPPDDFKDWDQAPVVDPDDPSVSVSVVVVLAGIKIKGFQAQDPDGGIITMDGDNPHGDDDDPVNNVVRSVVSDVNNVVVNVVVVVVVVVVVVVVVVVVVVVVVVVVVVVVVVVVVVVD

Solvent-accessible surface area (backbone atoms only — not comparable to full-atom values): 11044 Å² total; per-residue (Å²): 114,44,32,39,36,34,35,39,53,44,97,86,67,48,53,46,69,79,45,75,49,69,47,93,91,62,86,55,64,62,65,45,37,77,75,36,78,62,71,49,46,61,66,62,70,40,98,80,49,88,74,83,82,86,74,86,86,90,82,79,68,52,78,84,81,74,81,37,41,80,61,85,58,64,82,69,95,39,69,54,50,75,42,40,33,59,88,78,49,97,63,55,68,74,58,44,55,52,36,49,75,68,45,45,22,13,37,40,39,18,61,19,35,40,77,94,43,81,41,28,36,42,37,35,26,24,45,92,40,66,42,88,79,53,70,67,58,53,51,50,50,36,50,49,19,50,50,51,10,54,53,51,39,51,52,52,53,51,52,50,51,52,53,50,51,54,50,52,53,52,52,50,54,51,52,50,52,51,53,48,54,54,50,55,52,55,58,69,72,74,115

Secondary structure (DSSP, 8-state):
--EEEEEEEPTTS-EEEEEEEE-TTSPPHHHHHTT-GGGGTHHHHSTT-TTS---S-------SSSSSS--TTTSSS-S-EEES-TTTS---HHHHHHHHHTT-SEEEEEEEEETTEEEEEEEEEE-SS-----HHHHHHHHHHHHHHHHHHHHHHHHHHHHHHHHHHHHHHHHHHHHHHHHHHHHHHT--